Protein AF-A0A939WSF1-F1 (afdb_monomer)

Structure (mmCIF, N/CA/C/O backbone):
data_AF-A0A939WSF1-F1
#
_entry.id   AF-A0A939WSF1-F1
#
loop_
_atom_site.group_PDB
_atom_site.id
_atom_site.type_symbol
_atom_site.label_atom_id
_atom_site.label_alt_id
_atom_site.label_comp_id
_atom_site.label_asym_id
_atom_site.label_entity_id
_atom_site.label_seq_id
_atom_site.pdbx_PDB_ins_code
_atom_site.Cartn_x
_atom_site.Cartn_y
_atom_site.Cartn_z
_atom_site.occupancy
_atom_site.B_iso_or_equiv
_atom_site.auth_seq_id
_atom_site.auth_comp_id
_atom_site.auth_asym_id
_atom_site.auth_atom_id
_atom_site.pdbx_PDB_model_num
ATOM 1 N N . MET A 1 1 ? -54.882 -5.439 33.080 1.00 47.50 1 MET A N 1
ATOM 2 C CA . MET A 1 1 ? -53.808 -4.835 33.902 1.00 47.50 1 MET A CA 1
ATOM 3 C C . MET A 1 1 ? -52.569 -4.691 33.030 1.00 47.50 1 MET A C 1
ATOM 5 O O . MET A 1 1 ? -52.077 -5.699 32.543 1.00 47.50 1 MET A O 1
ATOM 9 N N . ARG A 1 2 ? -52.111 -3.465 32.749 1.00 64.12 2 ARG A N 1
ATOM 10 C CA . ARG A 1 2 ? -50.851 -3.241 32.020 1.00 64.12 2 ARG A CA 1
ATOM 11 C C . ARG A 1 2 ? -49.710 -3.351 33.031 1.00 64.12 2 ARG A C 1
ATOM 13 O O . ARG A 1 2 ? -49.651 -2.542 33.950 1.00 64.12 2 ARG A O 1
ATOM 20 N N . ARG A 1 3 ? -48.857 -4.371 32.904 1.00 74.81 3 ARG A N 1
ATOM 21 C CA . ARG A 1 3 ? -47.615 -4.460 33.684 1.00 74.81 3 ARG A CA 1
ATOM 22 C C . ARG A 1 3 ? -46.702 -3.328 33.213 1.00 74.81 3 ARG A C 1
ATOM 24 O O . ARG A 1 3 ? -46.307 -3.312 32.051 1.00 74.81 3 ARG A O 1
ATOM 31 N N . GLY A 1 4 ? -46.475 -2.345 34.080 1.00 75.94 4 GLY A N 1
ATOM 32 C CA . GLY A 1 4 ? -45.502 -1.283 33.847 1.00 75.94 4 GLY A CA 1
ATOM 33 C C . GLY A 1 4 ? -44.086 -1.834 33.986 1.00 75.94 4 GLY A C 1
ATOM 34 O O . GLY A 1 4 ? -43.844 -2.695 34.830 1.00 75.94 4 GLY A O 1
ATOM 35 N N . PHE A 1 5 ? -43.178 -1.357 33.140 1.00 79.44 5 PHE A N 1
ATOM 36 C CA . PHE A 1 5 ? -41.754 -1.675 33.216 1.00 79.44 5 PHE A CA 1
ATOM 37 C C . PHE A 1 5 ? -41.174 -1.104 34.515 1.00 79.44 5 PHE A C 1
ATOM 39 O O . PHE A 1 5 ? -41.505 0.026 34.889 1.00 79.44 5 PHE A O 1
ATOM 46 N N . THR A 1 6 ? -40.339 -1.864 35.221 1.00 90.69 6 THR A N 1
ATOM 47 C CA . THR A 1 6 ? -39.743 -1.371 36.466 1.00 90.69 6 THR A CA 1
ATOM 48 C C . THR A 1 6 ? -38.542 -0.471 36.164 1.00 90.69 6 THR A C 1
ATOM 50 O O . THR A 1 6 ? -37.777 -0.711 35.231 1.00 90.69 6 THR A O 1
ATOM 53 N N . ILE A 1 7 ? -38.344 0.590 36.955 1.00 91.56 7 ILE A N 1
ATOM 54 C CA . ILE A 1 7 ? -37.173 1.477 36.797 1.00 91.56 7 ILE A CA 1
ATOM 55 C C . ILE A 1 7 ? -35.874 0.687 37.012 1.00 91.56 7 ILE A C 1
ATOM 57 O O . ILE A 1 7 ? -34.889 0.916 36.314 1.00 91.56 7 ILE A O 1
ATOM 61 N N . ILE A 1 8 ? -35.886 -0.282 37.933 1.00 92.75 8 ILE A N 1
ATOM 62 C CA . ILE A 1 8 ? -34.723 -1.125 38.218 1.00 92.75 8 ILE A CA 1
ATOM 63 C C . ILE A 1 8 ? -34.319 -1.990 37.014 1.00 92.75 8 ILE A C 1
ATOM 65 O O . ILE A 1 8 ? -33.124 -2.122 36.755 1.00 92.75 8 ILE A O 1
ATOM 69 N N . GLU A 1 9 ? -35.277 -2.499 36.228 1.00 90.62 9 GLU A N 1
ATOM 70 C CA . GLU A 1 9 ? -34.976 -3.215 34.979 1.00 90.62 9 GLU A CA 1
ATOM 71 C C . GLU A 1 9 ? -34.244 -2.319 33.986 1.00 90.62 9 GLU A C 1
ATOM 73 O O . GLU A 1 9 ? -33.241 -2.730 33.408 1.00 90.62 9 GLU A O 1
ATOM 78 N N . LEU A 1 10 ? -34.693 -1.075 33.812 1.00 9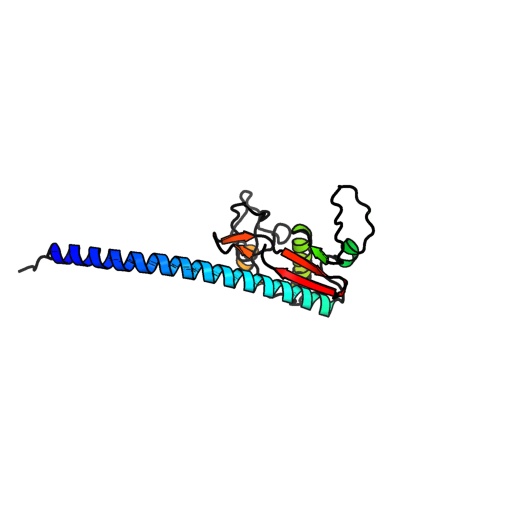1.19 10 LEU A N 1
ATOM 79 C CA . LEU A 1 10 ? -34.043 -0.168 32.871 1.00 91.19 10 LEU A CA 1
ATOM 80 C C . LEU A 1 10 ? -32.629 0.212 33.337 1.00 91.19 10 LEU A C 1
ATOM 82 O O . LEU A 1 10 ? -31.703 0.241 32.526 1.00 91.19 10 LEU A O 1
ATOM 86 N N . VAL A 1 11 ? -32.447 0.454 34.638 1.00 94.12 11 VAL A N 1
ATOM 87 C CA . VAL A 1 11 ? -31.151 0.840 35.218 1.00 94.12 11 VAL A CA 1
ATOM 88 C C . VAL A 1 11 ? -30.129 -0.299 35.131 1.00 94.12 11 VAL A C 1
ATOM 90 O O . VAL A 1 11 ? -28.977 -0.060 34.769 1.00 94.12 11 VAL A O 1
ATOM 93 N N . MET A 1 12 ? -30.530 -1.547 35.394 1.00 93.81 12 MET A N 1
ATOM 94 C CA . MET A 1 12 ? -29.632 -2.701 35.264 1.00 93.81 12 MET A CA 1
ATOM 95 C C . MET A 1 12 ? -29.195 -2.925 33.808 1.00 93.81 12 MET A C 1
ATOM 97 O O . MET A 1 12 ? -28.030 -3.229 33.552 1.00 93.81 12 MET A O 1
ATOM 101 N N . VAL A 1 13 ? -30.100 -2.729 32.844 1.00 94.62 13 VAL A N 1
ATOM 102 C CA . VAL A 1 13 ? -29.802 -2.910 31.416 1.00 94.62 13 VAL A CA 1
ATOM 103 C C . VAL A 1 13 ? -28.765 -1.900 30.934 1.00 94.62 13 VAL A C 1
ATOM 105 O O . VAL A 1 13 ? -27.769 -2.299 30.331 1.00 94.62 13 VAL A O 1
ATOM 108 N N . ILE A 1 14 ? -28.943 -0.609 31.234 1.00 95.19 14 ILE A N 1
ATOM 109 C CA . ILE A 1 14 ? -27.963 0.411 30.830 1.00 95.19 14 ILE A CA 1
ATOM 110 C C . ILE A 1 14 ? -26.619 0.229 31.548 1.00 95.19 14 ILE A C 1
ATOM 112 O O . ILE A 1 14 ? -25.576 0.486 30.948 1.00 95.19 14 ILE A O 1
ATOM 116 N N . ALA A 1 15 ? -26.623 -0.273 32.790 1.00 95.69 15 ALA A N 1
ATOM 117 C CA . ALA A 1 15 ? -25.399 -0.585 33.524 1.00 95.69 15 ALA A CA 1
ATOM 118 C C . ALA A 1 15 ? -24.604 -1.712 32.843 1.00 95.69 15 ALA A C 1
ATOM 120 O O . ALA A 1 15 ? -23.406 -1.565 32.601 1.00 95.69 15 ALA A O 1
ATOM 121 N N . ILE A 1 16 ? -25.270 -2.806 32.458 1.00 96.19 16 ILE A N 1
ATOM 122 C CA . ILE A 1 16 ? -24.629 -3.915 31.735 1.00 96.19 16 ILE A CA 1
ATOM 123 C C . ILE A 1 16 ? -24.191 -3.469 30.332 1.00 96.19 16 ILE A C 1
ATOM 125 O O . ILE A 1 16 ? -23.071 -3.774 29.920 1.00 96.19 16 ILE A O 1
ATOM 129 N N . MET A 1 17 ? -25.019 -2.699 29.614 1.00 96.06 17 MET A N 1
ATOM 130 C CA . MET A 1 17 ? -24.644 -2.126 28.315 1.00 96.06 17 MET A CA 1
ATOM 131 C C . MET A 1 17 ? -23.387 -1.255 28.424 1.00 96.06 17 MET A C 1
ATOM 133 O O . MET A 1 17 ? -22.508 -1.369 27.575 1.00 96.06 17 MET A O 1
ATOM 137 N N . GLY A 1 18 ? -23.249 -0.444 29.478 1.00 95.56 18 GLY A N 1
ATOM 138 C CA . GLY A 1 18 ? -22.057 0.375 29.711 1.00 95.56 18 GLY A CA 1
ATOM 139 C C . GLY A 1 18 ? -20.774 -0.453 29.845 1.00 95.56 18 GLY A C 1
ATOM 140 O O . GLY A 1 18 ? -19.766 -0.134 29.212 1.00 95.56 18 GLY A O 1
ATOM 141 N N . ILE A 1 19 ? -20.823 -1.557 30.600 1.00 95.31 19 ILE A N 1
ATOM 142 C CA . ILE A 1 19 ? -19.682 -2.474 30.761 1.00 95.31 19 ILE A CA 1
ATOM 143 C C . ILE A 1 19 ? -19.318 -3.122 29.418 1.00 95.31 19 ILE A C 1
ATOM 145 O O . ILE A 1 19 ? -18.150 -3.124 29.023 1.00 95.31 19 ILE A O 1
ATOM 149 N N . LEU A 1 20 ? -20.316 -3.631 28.686 1.00 96.00 20 LEU A N 1
ATOM 150 C CA . LEU A 1 20 ? -20.100 -4.273 27.387 1.00 96.00 20 LEU A CA 1
ATOM 151 C C . LEU A 1 20 ? -19.503 -3.299 26.361 1.00 96.00 20 LEU A C 1
ATOM 153 O O . LEU A 1 20 ? -18.543 -3.645 25.671 1.00 96.00 20 LEU A O 1
ATOM 157 N N . LEU A 1 21 ? -20.015 -2.067 26.291 1.00 94.88 21 LEU A N 1
ATOM 158 C CA . LEU A 1 21 ? -19.511 -1.037 25.378 1.00 94.88 21 LEU A CA 1
ATOM 159 C C . LEU A 1 21 ? -18.049 -0.670 25.667 1.00 94.88 21 LEU A C 1
ATOM 161 O O . LEU A 1 21 ? -17.272 -0.482 24.726 1.00 94.88 21 LEU A O 1
ATOM 165 N N . GLY A 1 22 ? -17.647 -0.622 26.941 1.00 92.75 22 GLY A N 1
ATOM 166 C CA . GLY A 1 22 ? -16.258 -0.366 27.331 1.00 92.75 22 GLY A CA 1
ATOM 167 C C . GLY A 1 22 ? -15.281 -1.415 26.784 1.00 92.75 22 GLY A C 1
ATOM 168 O O . GLY A 1 22 ? -14.255 -1.066 26.195 1.00 92.75 22 GLY A O 1
ATOM 169 N N . ILE A 1 23 ? -15.624 -2.701 26.910 1.00 92.88 23 ILE A N 1
ATOM 170 C CA . ILE A 1 23 ? -14.789 -3.816 26.426 1.00 92.88 23 ILE A CA 1
ATOM 171 C C . ILE A 1 23 ? -14.740 -3.837 24.891 1.00 92.88 23 ILE A C 1
ATOM 173 O O . ILE A 1 23 ? -13.666 -3.953 24.299 1.00 92.88 23 ILE A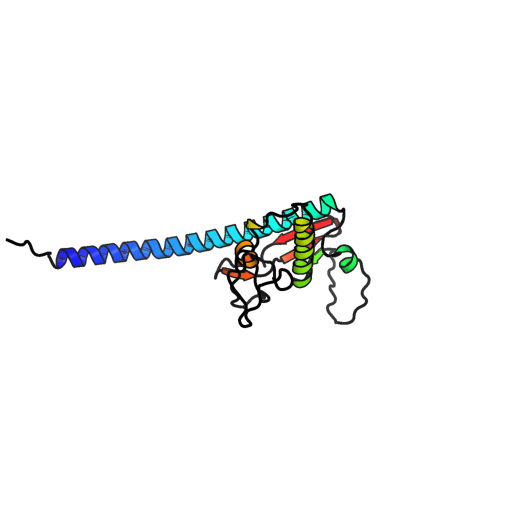 O 1
ATOM 177 N N . VAL A 1 24 ? -15.891 -3.679 24.232 1.00 93.44 24 VAL A N 1
ATOM 178 C CA . VAL A 1 24 ? -15.983 -3.713 22.763 1.00 93.44 24 VAL A CA 1
ATOM 179 C C . VAL A 1 24 ? -15.164 -2.590 22.123 1.00 93.44 24 VAL A C 1
ATOM 181 O O . VAL A 1 24 ? -14.481 -2.821 21.124 1.00 93.44 24 VAL A O 1
ATOM 184 N N . THR A 1 25 ? -15.179 -1.388 22.704 1.00 92.19 25 THR A N 1
ATOM 185 C CA . THR A 1 25 ? -14.490 -0.217 22.138 1.00 92.19 25 THR A CA 1
ATOM 186 C C . THR A 1 25 ? -12.974 -0.419 22.058 1.00 92.19 25 THR A C 1
ATOM 188 O O . THR A 1 25 ? -12.362 -0.130 21.026 1.00 92.19 25 THR A O 1
ATOM 191 N N . THR A 1 26 ? -12.353 -0.949 23.115 1.00 89.81 26 THR A N 1
ATOM 192 C CA . THR A 1 26 ? -10.894 -1.155 23.150 1.00 89.81 26 THR A CA 1
ATOM 193 C C . THR A 1 26 ? -10.456 -2.292 22.223 1.00 89.81 26 THR A C 1
ATOM 195 O O . THR A 1 26 ? -9.479 -2.141 21.485 1.00 89.81 26 THR A O 1
ATOM 198 N N . ALA A 1 27 ? -11.221 -3.386 22.175 1.00 90.00 27 ALA A N 1
ATOM 199 C CA . ALA A 1 27 ? -10.978 -4.494 21.255 1.00 90.00 27 ALA A CA 1
ATOM 200 C C . ALA A 1 27 ? -11.106 -4.063 19.781 1.00 90.00 27 ALA A C 1
ATOM 202 O O . ALA A 1 27 ? -10.246 -4.388 18.957 1.00 90.00 27 ALA A O 1
ATOM 203 N N . ALA A 1 28 ? -12.135 -3.275 19.450 1.00 88.94 28 ALA A N 1
ATOM 204 C CA . ALA A 1 28 ? -12.352 -2.762 18.099 1.00 88.94 28 ALA A CA 1
ATOM 205 C C . ALA A 1 28 ? -11.208 -1.844 17.639 1.00 88.94 28 ALA A C 1
ATOM 207 O O . ALA A 1 28 ? -10.717 -1.989 16.518 1.00 88.94 28 ALA A O 1
ATOM 208 N N . ALA A 1 29 ? -10.729 -0.941 18.503 1.00 87.50 29 ALA A N 1
ATOM 209 C CA . ALA A 1 29 ? -9.605 -0.060 18.182 1.00 87.50 29 ALA A CA 1
ATOM 210 C C . ALA A 1 29 ? -8.321 -0.850 17.852 1.00 87.50 29 ALA A C 1
ATOM 212 O O . ALA A 1 29 ? -7.641 -0.548 16.865 1.00 87.50 29 ALA A O 1
ATOM 213 N N . GLY A 1 30 ? -8.018 -1.897 18.629 1.00 89.62 30 GLY A N 1
ATOM 214 C CA . GLY A 1 30 ? -6.890 -2.796 18.369 1.00 89.62 30 GLY A CA 1
ATOM 215 C C . GLY A 1 30 ? -7.030 -3.560 17.049 1.00 89.62 30 GLY A C 1
ATOM 216 O O . GLY A 1 30 ? -6.098 -3.578 16.241 1.00 89.62 30 GLY A O 1
ATOM 217 N N . ALA A 1 31 ? -8.212 -4.125 16.784 1.00 90.69 31 ALA A N 1
ATOM 218 C CA . ALA A 1 31 ? -8.496 -4.850 15.546 1.00 90.69 31 ALA A CA 1
ATOM 219 C C . ALA A 1 31 ? -8.353 -3.958 14.300 1.00 90.69 31 ALA A C 1
ATOM 221 O O . ALA A 1 31 ? -7.736 -4.364 13.313 1.00 90.69 31 ALA A O 1
ATOM 222 N N . ILE A 1 32 ? -8.849 -2.716 14.359 1.00 89.25 32 ILE A N 1
ATOM 223 C CA . ILE A 1 32 ? -8.719 -1.735 13.271 1.00 89.25 32 ILE A CA 1
ATOM 224 C C . ILE A 1 32 ? -7.247 -1.396 13.016 1.00 89.25 32 ILE A C 1
ATOM 226 O O . ILE A 1 32 ? -6.812 -1.379 11.863 1.00 89.25 32 ILE A O 1
ATOM 230 N N . ARG A 1 33 ? -6.457 -1.154 14.071 1.00 89.62 33 ARG A N 1
ATOM 231 C CA . ARG A 1 33 ? -5.018 -0.880 13.936 1.00 89.62 33 ARG A CA 1
ATOM 232 C C . ARG A 1 33 ? -4.288 -2.056 13.288 1.00 89.62 33 ARG A C 1
ATOM 234 O O . ARG A 1 33 ? -3.507 -1.846 12.363 1.00 89.62 33 ARG A O 1
ATOM 241 N N . GLN A 1 34 ? -4.574 -3.285 13.717 1.00 91.94 34 GLN A N 1
ATOM 242 C CA . GLN A 1 34 ? -3.959 -4.477 13.133 1.00 91.94 34 GLN A CA 1
ATOM 243 C C . GLN A 1 34 ? -4.353 -4.672 11.665 1.00 91.94 34 GLN A C 1
ATOM 245 O O . GLN A 1 34 ? -3.511 -5.035 10.844 1.00 91.94 34 GLN A O 1
ATOM 250 N N . ALA A 1 35 ? -5.611 -4.400 11.312 1.00 90.81 35 ALA A N 1
ATOM 251 C CA . ALA A 1 35 ? -6.068 -4.443 9.927 1.00 90.81 35 ALA A CA 1
ATOM 252 C C . ALA A 1 35 ? -5.325 -3.420 9.050 1.00 90.81 35 ALA A C 1
ATOM 254 O O . ALA A 1 35 ? -4.943 -3.745 7.928 1.00 90.81 35 ALA A O 1
ATOM 255 N N . ARG A 1 36 ? -5.054 -2.213 9.570 1.00 89.44 36 ARG A N 1
ATOM 256 C CA . ARG A 1 36 ? -4.259 -1.190 8.866 1.00 89.44 36 ARG A CA 1
ATOM 257 C C . ARG A 1 36 ? -2.809 -1.624 8.658 1.00 89.44 36 ARG A C 1
ATOM 259 O O . ARG A 1 36 ? -2.318 -1.480 7.546 1.00 89.44 36 ARG A O 1
ATOM 266 N N . ILE A 1 37 ? -2.167 -2.210 9.674 1.00 92.31 37 ILE A N 1
ATOM 267 C CA . ILE A 1 37 ? -0.802 -2.760 9.557 1.00 92.31 37 ILE A CA 1
ATOM 268 C C . ILE A 1 37 ? -0.753 -3.812 8.445 1.00 92.31 37 ILE A C 1
ATOM 270 O O . ILE A 1 37 ? 0.037 -3.693 7.513 1.00 92.31 37 ILE A O 1
ATOM 274 N N . ARG A 1 38 ? -1.664 -4.792 8.487 1.00 92.69 38 ARG A N 1
ATOM 275 C CA . ARG A 1 38 ? -1.744 -5.848 7.467 1.00 92.69 38 ARG A CA 1
ATOM 276 C C . ARG A 1 38 ? -2.005 -5.286 6.071 1.00 92.69 38 ARG A C 1
ATOM 278 O O . ARG A 1 38 ? -1.434 -5.780 5.106 1.00 92.69 38 ARG A O 1
ATOM 285 N N . LYS A 1 39 ? -2.851 -4.254 5.956 1.00 90.44 39 LYS A N 1
ATOM 286 C CA . LYS A 1 39 ? -3.104 -3.571 4.681 1.00 90.44 39 LYS A CA 1
ATOM 287 C C . LYS A 1 39 ? -1.836 -2.897 4.160 1.00 90.44 39 LYS A C 1
ATOM 289 O O . LYS A 1 39 ? -1.517 -3.075 2.993 1.00 90.44 39 LYS A O 1
ATOM 294 N N . ALA A 1 40 ? -1.099 -2.180 5.008 1.00 91.62 40 ALA A N 1
ATOM 295 C CA . ALA A 1 40 ? 0.156 -1.542 4.621 1.00 91.62 40 ALA A CA 1
ATOM 296 C C . ALA A 1 40 ? 1.202 -2.563 4.144 1.00 91.62 40 ALA A C 1
ATOM 298 O O . ALA A 1 40 ? 1.772 -2.401 3.068 1.00 91.62 40 ALA A O 1
ATOM 299 N N . GLU A 1 41 ? 1.388 -3.654 4.891 1.00 92.69 41 GLU A N 1
ATOM 300 C CA . GLU A 1 41 ? 2.290 -4.749 4.515 1.00 92.69 41 GLU A CA 1
ATOM 301 C C . GLU A 1 41 ? 1.883 -5.407 3.190 1.00 92.69 41 GLU A C 1
ATOM 303 O O . GLU A 1 41 ? 2.735 -5.690 2.347 1.00 92.69 41 GLU A O 1
ATOM 308 N N . ALA A 1 42 ? 0.584 -5.638 2.984 1.00 91.62 42 ALA A N 1
ATOM 309 C CA . ALA A 1 42 ? 0.067 -6.175 1.732 1.00 91.62 42 ALA A CA 1
ATOM 310 C C . ALA A 1 42 ? 0.323 -5.218 0.558 1.00 91.62 42 ALA A C 1
ATOM 312 O O . ALA A 1 42 ? 0.783 -5.666 -0.490 1.00 91.62 42 ALA A O 1
ATOM 313 N N . CYS A 1 43 ? 0.106 -3.909 0.740 1.00 91.06 43 CYS A N 1
ATOM 314 C CA . CYS A 1 43 ? 0.423 -2.900 -0.273 1.00 91.06 43 CYS A CA 1
ATOM 315 C C . CYS A 1 43 ? 1.913 -2.932 -0.651 1.00 91.06 43 CYS A C 1
ATOM 317 O O . CYS A 1 43 ? 2.231 -2.950 -1.837 1.00 91.06 43 CYS A O 1
ATOM 319 N N . CYS A 1 44 ? 2.825 -3.004 0.328 1.00 92.06 44 CYS A N 1
ATOM 320 C CA . CYS A 1 44 ? 4.263 -3.116 0.056 1.00 92.06 44 CYS A CA 1
ATOM 321 C C . CYS A 1 44 ? 4.598 -4.368 -0.767 1.00 92.06 44 CYS A C 1
ATOM 323 O O . CYS A 1 44 ? 5.354 -4.270 -1.728 1.00 92.06 44 CYS A O 1
ATOM 325 N N . LYS A 1 45 ? 4.007 -5.525 -0.435 1.00 92.19 45 LYS A N 1
ATOM 326 C CA . LYS A 1 45 ? 4.227 -6.783 -1.171 1.00 92.19 45 LYS A CA 1
ATOM 327 C C . LYS A 1 45 ? 3.722 -6.719 -2.609 1.00 92.19 45 LYS A C 1
ATOM 329 O O . LYS A 1 45 ? 4.410 -7.185 -3.508 1.00 92.19 45 LYS A O 1
ATOM 334 N N . VAL A 1 46 ? 2.544 -6.134 -2.826 1.00 91.12 46 VAL A N 1
ATOM 335 C CA . VAL A 1 46 ? 1.970 -5.952 -4.169 1.00 91.12 46 VAL A CA 1
ATOM 336 C C . VAL A 1 46 ? 2.885 -5.084 -5.034 1.00 91.12 46 VAL A C 1
ATOM 338 O O . VAL A 1 46 ? 3.162 -5.435 -6.176 1.00 91.12 46 VAL A O 1
ATOM 341 N N . VAL A 1 47 ? 3.389 -3.978 -4.482 1.00 91.56 47 VAL A N 1
ATOM 342 C CA . VAL A 1 47 ? 4.297 -3.072 -5.200 1.00 91.56 47 VAL A CA 1
ATOM 343 C C . VAL A 1 47 ? 5.658 -3.721 -5.453 1.00 91.56 47 VAL A C 1
ATOM 345 O O . VAL A 1 47 ? 6.170 -3.638 -6.564 1.00 91.56 47 VAL A O 1
ATOM 348 N N . GLN A 1 48 ? 6.217 -4.420 -4.463 1.00 92.25 48 GLN A N 1
ATOM 349 C CA . GLN A 1 48 ? 7.477 -5.144 -4.625 1.00 92.25 48 GLN A CA 1
ATOM 350 C C . GLN A 1 48 ? 7.377 -6.203 -5.732 1.00 92.25 48 GLN A C 1
ATOM 352 O O . GLN A 1 48 ? 8.202 -6.209 -6.642 1.00 92.25 48 GLN A O 1
ATOM 357 N N . ALA A 1 49 ? 6.332 -7.034 -5.708 1.00 91.69 49 ALA A N 1
ATOM 358 C CA . ALA A 1 49 ? 6.101 -8.038 -6.743 1.00 91.69 49 ALA A CA 1
ATOM 359 C C . ALA A 1 49 ? 5.938 -7.405 -8.134 1.00 91.69 49 ALA A C 1
ATOM 361 O O . ALA A 1 49 ? 6.369 -7.984 -9.131 1.00 91.69 49 ALA A O 1
ATOM 362 N N . ALA A 1 50 ? 5.349 -6.209 -8.216 1.00 91.12 50 ALA A N 1
ATOM 363 C CA . ALA A 1 50 ? 5.208 -5.498 -9.478 1.00 91.12 50 ALA A CA 1
ATOM 364 C C . ALA A 1 50 ? 6.539 -4.977 -10.029 1.00 91.12 50 ALA A C 1
ATOM 366 O O . ALA A 1 50 ? 6.766 -5.067 -11.235 1.00 91.12 50 ALA A O 1
ATOM 367 N N . PHE A 1 51 ? 7.432 -4.482 -9.167 1.00 91.56 51 PHE A N 1
ATOM 368 C CA . PHE A 1 51 ? 8.789 -4.112 -9.572 1.00 91.56 51 PHE A CA 1
ATOM 369 C C . PHE A 1 51 ? 9.578 -5.328 -10.056 1.00 91.56 51 PHE A C 1
ATOM 371 O O . PHE A 1 51 ? 10.148 -5.282 -11.143 1.00 91.56 51 PHE A O 1
ATOM 378 N N . GLU A 1 52 ? 9.547 -6.430 -9.305 1.00 91.44 52 GLU A N 1
ATOM 379 C CA . GLU A 1 52 ? 10.221 -7.681 -9.675 1.00 91.44 52 GLU A CA 1
ATOM 380 C C . GLU A 1 52 ? 9.681 -8.246 -10.999 1.00 91.44 52 GLU A C 1
ATOM 382 O O . GLU A 1 52 ? 10.449 -8.641 -11.872 1.00 91.44 52 GLU A O 1
ATOM 387 N N . THR A 1 53 ? 8.358 -8.226 -11.194 1.00 91.38 53 THR A N 1
ATOM 388 C CA . THR A 1 53 ? 7.722 -8.690 -12.437 1.00 91.38 53 THR A CA 1
ATOM 389 C C . THR A 1 53 ? 8.079 -7.797 -13.623 1.00 91.38 53 THR A C 1
ATOM 391 O O . THR A 1 53 ? 8.319 -8.299 -14.719 1.00 91.38 53 THR A O 1
ATOM 394 N N . TYR A 1 54 ? 8.123 -6.476 -13.426 1.00 90.88 54 TYR A N 1
ATOM 395 C CA . TYR A 1 54 ? 8.530 -5.538 -14.472 1.00 90.88 54 TYR A CA 1
ATOM 396 C C . TYR A 1 54 ? 9.982 -5.785 -14.896 1.00 90.88 54 TYR A C 1
ATOM 398 O O . TYR A 1 54 ? 10.250 -5.924 -16.091 1.00 90.88 54 TYR A O 1
ATOM 406 N N . TYR A 1 55 ? 10.891 -5.916 -13.925 1.00 90.31 55 TYR A N 1
ATOM 407 C CA . TYR A 1 55 ? 12.295 -6.229 -14.178 1.00 90.31 55 TYR A CA 1
ATOM 408 C C . TYR A 1 55 ? 12.446 -7.576 -14.898 1.00 90.31 55 TYR A C 1
ATOM 410 O O . TYR A 1 55 ? 13.132 -7.658 -15.911 1.00 90.31 55 TYR A O 1
ATOM 418 N N . ALA A 1 56 ? 11.721 -8.616 -14.472 1.00 90.31 56 ALA A N 1
ATOM 419 C CA . ALA A 1 56 ? 11.753 -9.926 -15.126 1.00 90.31 56 ALA A CA 1
ATOM 420 C C . ALA A 1 56 ? 11.287 -9.897 -16.596 1.00 90.31 56 ALA A C 1
ATOM 422 O O . ALA A 1 56 ? 11.719 -10.729 -17.391 1.00 90.31 56 ALA A O 1
ATOM 423 N N . GLN A 1 57 ? 10.404 -8.965 -16.968 1.00 89.38 57 GLN A N 1
ATOM 424 C CA . GLN A 1 57 ? 9.896 -8.842 -18.339 1.00 89.38 57 GLN A CA 1
ATOM 425 C C . GLN A 1 57 ? 10.758 -7.952 -19.236 1.00 89.38 57 GLN A C 1
ATOM 427 O O . GLN A 1 57 ? 10.868 -8.232 -20.429 1.00 89.38 57 GLN A O 1
ATOM 432 N N . LYS A 1 58 ? 11.318 -6.862 -18.698 1.00 88.50 58 LYS A N 1
ATOM 433 C CA . LYS A 1 58 ? 12.042 -5.857 -19.493 1.00 88.50 58 LYS A CA 1
ATOM 434 C C . LYS A 1 58 ? 13.559 -5.876 -19.317 1.00 88.50 58 LYS A C 1
ATOM 436 O O . LYS A 1 58 ? 14.254 -5.323 -20.160 1.00 88.50 58 LYS A O 1
ATOM 441 N N . GLY A 1 59 ? 14.060 -6.510 -18.260 1.00 87.19 59 GLY A N 1
ATOM 442 C CA . GLY A 1 59 ? 15.480 -6.520 -17.900 1.00 87.19 59 GLY A CA 1
ATOM 443 C C . GLY A 1 59 ? 15.991 -5.198 -17.323 1.00 87.19 59 GLY A C 1
ATOM 444 O O . GLY A 1 59 ? 17.197 -5.029 -17.215 1.00 87.19 59 GLY A O 1
ATOM 445 N N . GLU A 1 60 ? 15.094 -4.270 -16.986 1.00 88.44 60 GLU A N 1
ATOM 446 C CA . GLU A 1 60 ? 15.410 -2.968 -16.396 1.00 88.44 60 GLU A CA 1
ATOM 447 C C . GLU A 1 60 ? 14.378 -2.624 -15.318 1.00 88.44 60 GLU A C 1
ATOM 449 O O . GLU A 1 60 ? 13.19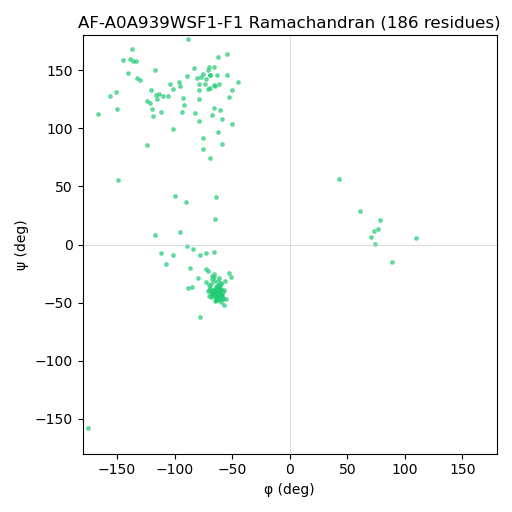3 -2.972 -15.428 1.00 88.44 60 GLU A O 1
ATOM 454 N N . TRP A 1 61 ? 14.801 -1.915 -14.272 1.00 89.00 61 TRP A N 1
ATOM 455 C CA . TRP A 1 61 ? 13.865 -1.380 -13.283 1.00 89.00 61 TRP A CA 1
ATOM 456 C C . TRP A 1 61 ? 13.000 -0.248 -13.885 1.00 89.00 61 TRP A C 1
ATOM 458 O O . TRP A 1 61 ? 13.479 0.537 -14.710 1.00 89.00 61 TRP A O 1
ATOM 468 N N . PRO A 1 62 ? 11.720 -0.110 -13.478 1.00 88.19 62 PRO A N 1
ATOM 469 C CA . PRO A 1 62 ? 10.840 0.930 -14.015 1.00 88.19 62 PRO A CA 1
ATOM 470 C C . PRO A 1 62 ? 11.366 2.344 -13.704 1.00 88.19 62 PRO A C 1
ATOM 472 O O . PRO A 1 62 ? 12.204 2.526 -12.821 1.00 88.19 62 PRO A O 1
ATOM 475 N N . GLY A 1 63 ? 10.901 3.365 -14.434 1.00 82.38 63 GLY A N 1
ATOM 476 C CA . GLY A 1 63 ? 11.335 4.756 -14.236 1.00 82.38 63 GLY A CA 1
ATOM 477 C C . GLY A 1 63 ? 12.773 5.067 -14.673 1.00 82.38 63 GLY A C 1
ATOM 478 O O . GLY A 1 63 ? 13.259 6.169 -14.406 1.00 82.38 63 GLY A O 1
ATOM 479 N N . GLY A 1 64 ? 13.467 4.114 -15.312 1.00 77.19 64 GLY A N 1
ATOM 480 C CA . GLY A 1 64 ? 14.849 4.278 -15.771 1.00 77.19 64 GLY A CA 1
ATOM 481 C C . GLY A 1 64 ? 15.831 4.555 -14.631 1.00 77.19 64 GLY A C 1
ATOM 482 O O . GLY A 1 64 ? 16.827 5.254 -14.829 1.00 77.19 64 GLY A O 1
ATOM 483 N N . ILE A 1 65 ? 15.538 4.060 -13.423 1.00 75.38 65 ILE A N 1
ATOM 484 C CA . ILE A 1 65 ? 16.261 4.436 -12.203 1.00 75.38 65 ILE A CA 1
ATOM 485 C C . ILE A 1 65 ? 17.741 4.044 -12.250 1.00 75.38 65 ILE A C 1
ATOM 487 O O . ILE A 1 65 ? 18.583 4.773 -11.737 1.00 75.38 65 ILE A O 1
ATOM 491 N N . GLU A 1 66 ? 18.087 2.956 -12.936 1.00 72.06 66 GLU A N 1
ATOM 492 C CA . GLU A 1 66 ? 19.477 2.529 -13.119 1.00 72.06 66 GLU A CA 1
ATOM 493 C C . GLU A 1 66 ? 20.330 3.622 -13.770 1.00 72.06 66 GLU A C 1
ATOM 495 O O . GLU A 1 66 ? 21.454 3.864 -13.332 1.00 72.06 66 GLU A O 1
ATOM 500 N N . SER A 1 67 ? 19.773 4.349 -14.747 1.00 69.81 67 SER A N 1
ATOM 501 C CA . SER A 1 67 ? 20.440 5.490 -15.384 1.00 69.81 67 SER A CA 1
ATOM 502 C C . SER A 1 67 ? 20.565 6.697 -14.450 1.00 69.81 67 SER A C 1
ATOM 504 O O . SER A 1 67 ? 21.579 7.385 -14.479 1.00 69.81 67 SER A O 1
ATOM 506 N N . LYS A 1 68 ? 19.578 6.926 -13.573 1.00 70.38 68 LYS A N 1
ATOM 507 C CA . LYS A 1 68 ? 19.592 8.012 -12.577 1.00 70.38 68 LYS A CA 1
ATOM 508 C C . LYS A 1 68 ? 20.581 7.741 -11.440 1.00 70.38 68 LYS A C 1
ATOM 510 O O . LYS A 1 68 ? 21.156 8.672 -10.891 1.00 70.38 68 LYS A O 1
ATOM 515 N N . ILE A 1 69 ? 20.769 6.468 -11.095 1.00 68.38 69 ILE A N 1
ATOM 516 C CA . ILE A 1 69 ? 21.655 6.001 -10.023 1.00 68.38 69 ILE A CA 1
ATOM 517 C C . ILE A 1 69 ? 23.101 5.839 -10.516 1.00 68.38 69 ILE A C 1
ATOM 519 O O . ILE A 1 69 ? 24.039 6.123 -9.773 1.00 68.38 69 ILE A O 1
ATOM 523 N N . THR A 1 70 ? 23.289 5.388 -11.761 1.00 62.78 70 THR A N 1
ATOM 524 C CA . THR A 1 70 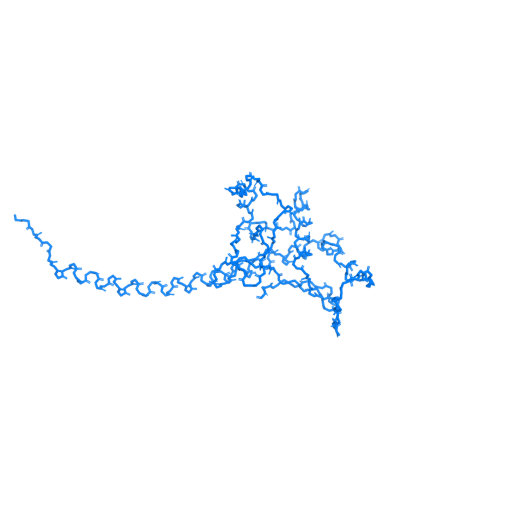? 24.610 5.208 -12.398 1.00 62.78 70 THR A CA 1
ATOM 525 C C . THR A 1 70 ? 25.109 6.491 -13.069 1.00 62.78 70 THR A C 1
ATOM 527 O O . THR A 1 70 ? 26.307 6.637 -13.297 1.00 62.78 70 THR A O 1
ATOM 530 N N . GLY A 1 71 ? 24.203 7.424 -13.376 1.00 55.41 71 GLY A N 1
ATOM 531 C CA . GLY A 1 71 ? 24.510 8.727 -13.946 1.00 55.41 71 GLY A CA 1
ATOM 532 C C . GLY A 1 71 ? 25.407 9.538 -13.021 1.00 55.41 71 GLY A C 1
ATOM 533 O O . GLY A 1 71 ? 25.024 9.903 -11.911 1.00 55.41 71 GLY A O 1
ATOM 534 N N . ASP A 1 72 ? 26.610 9.807 -13.510 1.00 47.66 72 ASP A N 1
ATOM 535 C CA . ASP A 1 72 ? 27.562 10.741 -12.933 1.00 47.66 72 ASP A CA 1
ATOM 536 C C . ASP A 1 72 ? 26.868 12.056 -12.540 1.00 47.66 72 ASP A C 1
ATOM 538 O O . ASP A 1 72 ? 25.987 12.561 -13.246 1.00 47.66 72 ASP A O 1
ATOM 542 N N . LYS A 1 73 ? 27.249 12.606 -11.387 1.00 50.59 73 LYS A N 1
ATOM 543 C CA . LYS A 1 73 ? 26.632 13.806 -10.818 1.00 50.59 73 LYS A CA 1
ATOM 544 C C . LYS A 1 73 ? 26.744 14.978 -11.790 1.00 50.59 73 LYS A C 1
ATOM 546 O O . LYS A 1 73 ? 27.807 15.577 -11.914 1.00 50.59 73 LYS A O 1
ATOM 551 N N . ALA A 1 74 ? 25.634 15.379 -12.401 1.00 43.97 74 ALA A N 1
ATOM 552 C CA . ALA A 1 74 ? 25.570 16.630 -13.147 1.00 43.97 74 ALA A CA 1
ATOM 553 C C . ALA A 1 74 ? 24.171 17.256 -13.121 1.00 43.97 74 ALA A C 1
ATOM 555 O O . ALA A 1 74 ? 23.603 17.587 -14.157 1.00 43.97 74 ALA A O 1
ATOM 556 N N . ASN A 1 75 ? 23.620 17.495 -11.934 1.00 42.25 75 ASN A N 1
ATOM 557 C CA . ASN A 1 75 ? 22.770 18.664 -11.736 1.00 42.25 75 ASN A CA 1
ATOM 558 C C . ASN A 1 75 ? 22.847 19.174 -10.294 1.00 42.25 75 ASN A C 1
ATOM 560 O O . ASN A 1 75 ? 22.534 18.512 -9.311 1.00 42.25 75 ASN A O 1
ATOM 564 N N . ASN A 1 76 ? 23.349 20.400 -10.228 1.00 54.06 76 ASN A N 1
ATOM 565 C CA . ASN A 1 76 ? 23.481 21.271 -9.079 1.00 54.06 76 ASN A CA 1
ATOM 566 C C . ASN A 1 76 ? 22.173 21.388 -8.290 1.00 54.06 76 ASN A C 1
ATOM 568 O O . ASN A 1 76 ? 21.292 22.127 -8.698 1.00 54.06 76 ASN A O 1
ATOM 572 N N . GLU A 1 77 ? 22.094 20.714 -7.148 1.00 45.81 77 GLU A N 1
ATOM 573 C CA . GLU A 1 77 ? 21.430 21.158 -5.920 1.00 45.81 77 GLU A CA 1
ATOM 574 C C . GLU A 1 77 ? 21.909 20.207 -4.817 1.00 45.81 77 GLU A C 1
ATOM 576 O O . GLU A 1 77 ? 21.688 19.000 -4.871 1.00 45.81 77 GLU A O 1
ATOM 581 N N . GLY A 1 78 ? 22.690 20.732 -3.872 1.00 39.91 78 GLY A N 1
ATOM 582 C CA . GLY A 1 78 ? 23.490 19.960 -2.922 1.00 39.91 78 GLY A CA 1
ATOM 583 C C . GLY A 1 78 ? 22.699 19.000 -2.032 1.00 39.91 78 GLY A C 1
ATOM 584 O O . GLY A 1 78 ? 22.412 19.308 -0.879 1.00 39.91 78 GLY A O 1
ATOM 585 N N . LYS A 1 79 ? 22.457 17.787 -2.526 1.00 39.12 79 LYS A N 1
ATOM 586 C CA . LYS A 1 79 ? 22.288 16.585 -1.711 1.00 39.12 79 LYS A CA 1
ATOM 587 C C . LYS A 1 79 ? 23.296 15.554 -2.174 1.00 39.12 79 LYS A C 1
ATOM 589 O O . LYS A 1 79 ? 23.056 14.715 -3.035 1.00 39.12 79 LYS A O 1
ATOM 594 N N . GLU A 1 80 ? 24.484 15.671 -1.605 1.00 36.53 80 GLU A N 1
ATOM 595 C CA . GLU A 1 80 ? 25.498 14.643 -1.687 1.00 36.53 80 GLU A CA 1
ATOM 596 C C . GLU A 1 80 ? 24.958 13.377 -1.002 1.00 36.53 80 GLU A C 1
ATOM 598 O O . GLU A 1 80 ? 25.038 13.241 0.214 1.00 36.53 80 GLU A O 1
ATOM 603 N N . TYR A 1 81 ? 24.403 12.438 -1.774 1.00 45.88 81 TYR A N 1
ATOM 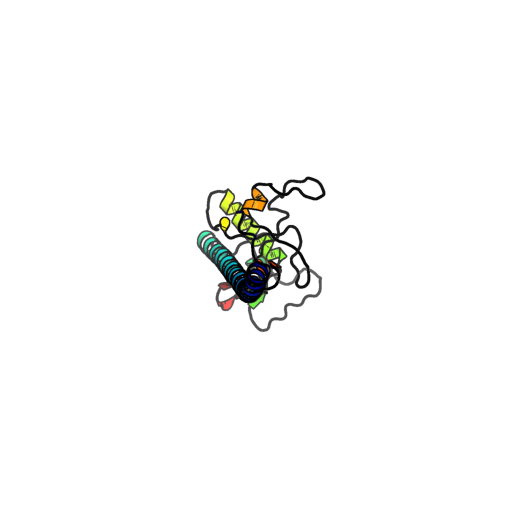604 C CA . TYR A 1 81 ? 24.244 11.054 -1.324 1.00 45.88 81 TYR A CA 1
ATOM 605 C C . TYR A 1 81 ? 25.647 10.436 -1.231 1.00 45.88 81 TYR A C 1
ATOM 607 O O . TYR A 1 81 ? 26.093 9.696 -2.102 1.00 45.88 81 TYR A O 1
ATOM 615 N N . ARG A 1 82 ? 26.401 10.824 -0.198 1.00 41.22 82 ARG A N 1
ATOM 616 C CA . ARG A 1 82 ? 27.554 10.071 0.286 1.00 41.22 82 ARG A CA 1
ATOM 617 C C . ARG A 1 82 ? 26.983 8.883 1.051 1.00 41.22 82 ARG A C 1
ATOM 619 O O . ARG A 1 82 ? 26.672 8.995 2.232 1.00 41.22 82 ARG A O 1
ATOM 626 N N . SER A 1 83 ? 26.793 7.768 0.359 1.00 42.75 83 SER A N 1
ATOM 627 C CA . SER A 1 83 ? 26.608 6.480 1.014 1.00 42.75 83 SER A CA 1
ATOM 628 C C . SER A 1 83 ? 27.832 5.638 0.701 1.00 42.75 83 SER A C 1
ATOM 630 O O . SER A 1 83 ? 28.066 5.274 -0.444 1.00 42.75 83 SER A O 1
ATOM 632 N N . ASP A 1 84 ? 28.605 5.344 1.741 1.00 50.53 84 ASP A N 1
ATOM 633 C CA . ASP A 1 84 ? 29.734 4.402 1.809 1.00 50.53 84 ASP A CA 1
ATOM 634 C C . ASP A 1 84 ? 29.284 2.937 1.580 1.00 50.53 84 ASP A C 1
ATOM 636 O O . ASP A 1 84 ? 29.866 1.964 2.042 1.00 50.53 84 ASP A O 1
ATOM 640 N N . THR A 1 85 ? 28.139 2.755 0.931 1.00 61.22 85 THR A N 1
ATOM 641 C CA . THR A 1 85 ? 27.476 1.484 0.683 1.00 61.22 85 THR A CA 1
ATOM 642 C C . THR A 1 85 ? 26.598 1.706 -0.540 1.00 61.22 85 THR A C 1
ATOM 644 O O . THR A 1 85 ? 25.819 2.660 -0.549 1.00 61.22 85 THR A O 1
ATOM 647 N N . ASP A 1 86 ? 26.729 0.842 -1.546 1.00 73.25 86 ASP A N 1
ATOM 648 C CA . ASP A 1 86 ? 26.044 0.829 -2.852 1.00 73.25 86 ASP A CA 1
ATOM 649 C C . ASP A 1 86 ? 24.502 0.618 -2.769 1.00 73.25 86 ASP A C 1
ATOM 651 O O . ASP A 1 86 ? 23.885 -0.136 -3.529 1.00 73.25 86 ASP A O 1
ATOM 655 N N . VAL A 1 87 ? 23.866 1.265 -1.795 1.00 79.62 87 VAL A N 1
ATOM 656 C CA . VAL A 1 87 ? 22.454 1.182 -1.434 1.00 79.62 87 VAL A CA 1
ATOM 657 C C . VAL A 1 87 ? 21.847 2.581 -1.541 1.00 79.62 87 VAL A C 1
ATOM 659 O O . VAL A 1 87 ? 22.271 3.515 -0.863 1.00 79.62 87 VAL A O 1
ATOM 662 N N . TYR A 1 88 ? 20.824 2.715 -2.376 1.00 81.06 88 TYR A N 1
ATOM 663 C CA . TYR A 1 88 ? 20.182 3.969 -2.748 1.00 81.06 88 TYR A CA 1
ATOM 664 C C . TYR A 1 88 ? 18.740 3.988 -2.245 1.00 81.06 88 TYR A C 1
ATOM 666 O O . TYR A 1 88 ? 17.955 3.087 -2.536 1.00 81.06 88 TYR A O 1
ATOM 674 N N . VAL A 1 89 ? 18.369 5.018 -1.486 1.00 83.81 89 VAL A N 1
ATOM 675 C CA . VAL A 1 89 ? 16.976 5.248 -1.075 1.00 83.81 89 VAL A CA 1
ATOM 676 C C . VAL A 1 89 ? 16.333 6.164 -2.106 1.00 83.81 89 VAL A C 1
ATOM 678 O O . VAL A 1 89 ? 16.811 7.281 -2.292 1.00 83.81 89 VAL A O 1
ATOM 681 N N . LEU A 1 90 ? 15.273 5.697 -2.766 1.00 84.00 90 LEU A N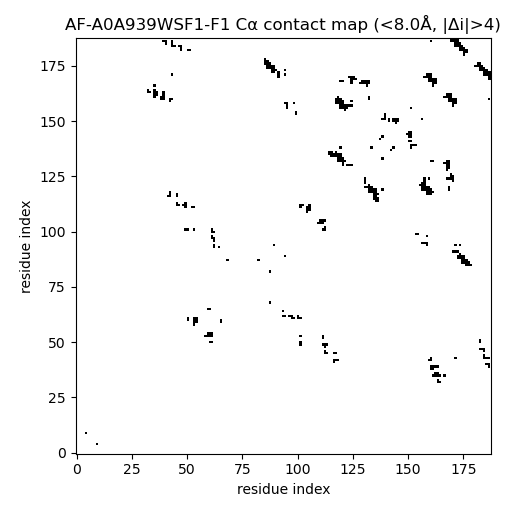 1
ATOM 682 C CA . LEU A 1 90 ? 14.602 6.463 -3.812 1.00 84.00 90 LEU A CA 1
ATOM 683 C C . LEU A 1 90 ? 13.720 7.559 -3.214 1.00 84.00 90 LEU A C 1
ATOM 685 O O . LEU A 1 90 ? 13.055 7.355 -2.191 1.00 84.00 90 LEU A O 1
ATOM 689 N N . ASP A 1 91 ? 13.672 8.699 -3.900 1.00 85.38 91 ASP A N 1
ATOM 690 C CA . ASP A 1 91 ? 12.731 9.758 -3.575 1.00 85.38 91 ASP A CA 1
ATOM 691 C C . ASP A 1 91 ? 11.290 9.322 -3.903 1.00 85.38 91 ASP A C 1
ATOM 693 O O . ASP A 1 91 ? 11.052 8.620 -4.891 1.00 85.38 91 ASP A O 1
ATOM 697 N N . PRO A 1 92 ? 10.283 9.756 -3.120 1.00 83.19 92 PRO A N 1
ATOM 698 C CA . PRO A 1 92 ? 8.889 9.380 -3.358 1.00 83.19 92 PRO A CA 1
ATOM 699 C C . PRO A 1 92 ? 8.370 9.728 -4.760 1.00 83.19 92 PRO A C 1
ATOM 701 O O . PRO A 1 92 ? 7.534 9.004 -5.294 1.00 83.19 92 PRO A O 1
ATOM 704 N N . GLY A 1 93 ? 8.875 10.814 -5.356 1.00 83.88 93 GLY A N 1
ATOM 705 C CA . GLY A 1 93 ? 8.521 11.217 -6.718 1.00 83.88 93 GLY A CA 1
ATOM 706 C C . GLY A 1 93 ? 9.007 10.223 -7.773 1.00 83.88 93 GLY A C 1
ATOM 707 O O . GLY A 1 93 ? 8.237 9.863 -8.659 1.00 83.88 93 GLY A O 1
ATOM 708 N N . ASP A 1 94 ? 10.231 9.704 -7.631 1.00 85.81 94 ASP A N 1
ATOM 709 C CA . ASP A 1 94 ? 10.746 8.666 -8.529 1.00 85.81 94 ASP A CA 1
ATOM 710 C C . ASP A 1 94 ? 9.911 7.389 -8.414 1.00 85.81 94 ASP A C 1
ATOM 712 O O . ASP A 1 94 ? 9.541 6.799 -9.423 1.00 85.81 94 ASP A O 1
ATOM 716 N N . VAL A 1 95 ? 9.536 6.996 -7.193 1.00 87.69 95 VAL A N 1
ATOM 717 C CA . VAL A 1 95 ? 8.666 5.831 -6.962 1.00 87.69 95 VAL A CA 1
ATOM 718 C C . VAL A 1 95 ? 7.294 6.018 -7.619 1.00 87.69 95 VAL A C 1
ATOM 720 O O . VAL A 1 95 ? 6.754 5.075 -8.202 1.00 87.69 95 VAL A O 1
ATOM 723 N N . ASP A 1 96 ? 6.727 7.225 -7.568 1.00 88.50 96 ASP A N 1
ATOM 724 C CA . ASP A 1 96 ? 5.465 7.533 -8.245 1.00 88.50 96 ASP A CA 1
ATOM 725 C C . ASP A 1 96 ? 5.592 7.405 -9.772 1.00 88.50 96 ASP A C 1
ATOM 727 O O . ASP A 1 96 ? 4.686 6.865 -10.415 1.00 88.50 96 ASP A O 1
ATOM 731 N N . ASP A 1 97 ? 6.710 7.845 -10.352 1.00 87.62 97 ASP A N 1
ATOM 732 C CA . ASP A 1 97 ? 7.008 7.690 -11.780 1.00 87.62 97 ASP A CA 1
ATOM 733 C C . ASP A 1 97 ? 7.179 6.218 -12.174 1.00 8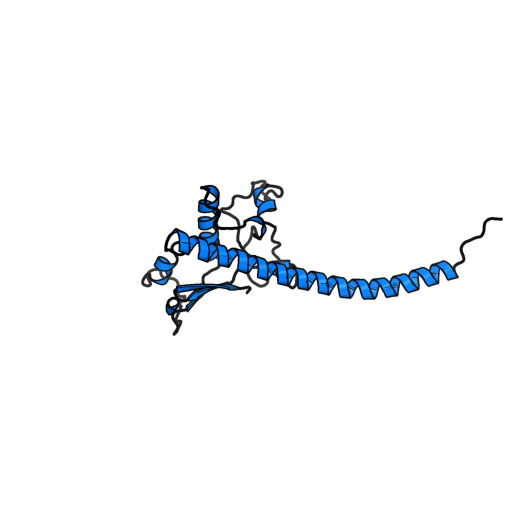7.62 97 ASP A C 1
ATOM 735 O O . ASP A 1 97 ? 6.570 5.764 -13.146 1.00 87.62 97 ASP A O 1
ATOM 739 N N . MET A 1 98 ? 7.883 5.428 -11.359 1.00 88.56 98 MET A N 1
ATOM 740 C CA . MET A 1 98 ? 8.010 3.978 -11.551 1.00 88.56 98 MET A CA 1
ATOM 741 C C . MET A 1 98 ? 6.645 3.286 -11.573 1.00 88.56 98 MET A C 1
ATOM 743 O O . MET A 1 98 ? 6.341 2.490 -12.464 1.00 88.56 98 MET A O 1
ATOM 747 N N . MET A 1 99 ? 5.785 3.615 -10.608 1.00 90.19 99 MET A N 1
ATOM 748 C CA . MET A 1 99 ? 4.432 3.066 -10.541 1.00 90.19 99 MET A CA 1
ATOM 749 C C . MET A 1 99 ? 3.593 3.473 -11.753 1.00 90.19 99 MET A C 1
ATOM 751 O O . MET A 1 99 ? 2.782 2.685 -12.244 1.00 90.19 99 MET A O 1
ATOM 755 N N . ARG A 1 100 ? 3.790 4.683 -12.283 1.00 88.38 100 ARG A N 1
ATOM 756 C CA . ARG A 1 100 ? 3.107 5.134 -13.502 1.00 88.38 100 ARG A CA 1
ATOM 757 C C . ARG A 1 100 ? 3.554 4.358 -14.724 1.00 88.38 100 ARG A C 1
ATOM 759 O O . ARG A 1 100 ? 2.696 4.035 -15.543 1.00 88.38 100 ARG A O 1
ATOM 766 N N . ASP A 1 101 ? 4.833 4.034 -14.840 1.00 89.06 101 ASP A N 1
ATOM 767 C CA . ASP A 1 101 ? 5.337 3.215 -15.941 1.00 89.06 101 ASP A CA 1
ATOM 768 C C . ASP A 1 101 ? 4.743 1.809 -15.904 1.00 89.06 101 ASP A C 1
ATOM 770 O O . ASP A 1 101 ? 4.215 1.333 -16.912 1.00 89.06 101 ASP A O 1
ATOM 774 N N . ILE A 1 102 ? 4.682 1.191 -14.725 1.00 88.69 102 ILE A N 1
ATOM 775 C CA . ILE A 1 102 ? 4.023 -0.110 -14.542 1.00 88.69 102 ILE A CA 1
ATOM 776 C C . ILE A 1 102 ? 2.542 -0.032 -14.915 1.00 88.69 102 ILE A C 1
ATOM 778 O O . ILE A 1 102 ? 2.022 -0.901 -15.613 1.00 88.69 102 ILE A O 1
ATOM 782 N N . LEU A 1 103 ? 1.844 1.029 -14.509 1.00 87.25 103 LEU A N 1
ATOM 783 C CA . LEU A 1 103 ? 0.438 1.225 -14.866 1.00 87.25 103 LEU A CA 1
ATOM 784 C C . LEU A 1 103 ? 0.230 1.495 -16.361 1.00 87.25 103 LEU A C 1
ATOM 786 O O . LEU A 1 103 ? -0.827 1.158 -16.900 1.00 87.25 103 LEU A O 1
ATOM 790 N N . ARG A 1 104 ? 1.199 2.109 -17.050 1.00 86.62 104 ARG A N 1
ATOM 791 C CA . ARG A 1 104 ? 1.165 2.246 -18.513 1.00 86.62 104 ARG A CA 1
ATOM 792 C C . ARG A 1 104 ? 1.287 0.880 -19.175 1.00 86.62 104 ARG A C 1
ATOM 794 O O . ARG A 1 104 ? 0.512 0.610 -20.087 1.00 86.62 104 ARG A O 1
ATOM 801 N N . GLU A 1 105 ? 2.192 0.024 -18.707 1.00 85.19 105 GLU A N 1
ATOM 802 C CA . GLU A 1 105 ? 2.325 -1.349 -19.216 1.00 85.19 105 GLU A CA 1
ATOM 803 C C . GLU A 1 105 ? 1.083 -2.196 -18.927 1.00 85.19 105 GLU A C 1
ATOM 805 O O . GLU A 1 105 ? 0.578 -2.879 -19.819 1.00 85.19 105 GLU A O 1
ATOM 810 N N . TYR A 1 106 ? 0.491 -2.036 -17.742 1.00 83.94 106 TYR A N 1
ATOM 811 C CA . TYR A 1 106 ? -0.791 -2.653 -17.414 1.00 83.94 106 TYR A CA 1
ATOM 812 C C . TYR A 1 106 ? -1.883 -2.279 -18.424 1.00 83.94 106 TYR A C 1
ATOM 814 O O . TYR A 1 106 ? -2.593 -3.144 -18.932 1.00 83.94 106 TYR A O 1
ATOM 822 N N . LYS A 1 107 ? -2.000 -0.991 -18.774 1.00 82.56 107 LYS A N 1
ATOM 823 C CA . LYS A 1 107 ? -2.987 -0.519 -19.762 1.00 82.56 107 LYS A CA 1
ATOM 824 C C . LYS A 1 107 ? -2.735 -1.043 -21.177 1.00 82.56 107 LYS A C 1
ATOM 826 O O . LYS A 1 107 ? -3.685 -1.117 -21.950 1.00 82.56 107 LYS A O 1
ATOM 831 N N . LYS A 1 108 ? -1.491 -1.390 -21.520 1.00 84.94 108 LYS A N 1
ATOM 832 C CA . LYS A 1 108 ? -1.138 -2.004 -22.810 1.00 84.94 108 LYS A CA 1
ATOM 833 C C . LYS A 1 108 ? -1.487 -3.497 -22.878 1.00 84.94 108 LYS A C 1
ATOM 835 O O . LYS A 1 108 ? -1.419 -4.062 -23.962 1.00 84.94 108 LYS A O 1
ATOM 840 N N . GLY A 1 109 ? -1.883 -4.115 -21.762 1.00 78.75 109 GLY A N 1
ATOM 841 C CA . GLY A 1 109 ? -2.298 -5.519 -21.704 1.00 78.75 109 GLY A CA 1
ATOM 842 C C . GLY A 1 109 ? -1.327 -6.453 -20.981 1.00 78.75 109 GLY A C 1
ATOM 843 O O . GLY A 1 109 ? -1.592 -7.650 -20.949 1.00 78.75 109 GLY A O 1
ATOM 844 N N . ASN A 1 110 ? -0.256 -5.934 -20.367 1.00 78.62 110 ASN A N 1
ATOM 845 C CA . ASN A 1 110 ? 0.689 -6.730 -19.579 1.00 78.62 110 ASN A CA 1
ATOM 846 C C . ASN A 1 110 ? 0.402 -6.548 -18.081 1.00 78.62 110 ASN A C 1
ATOM 848 O O . ASN A 1 110 ? 0.801 -5.533 -17.503 1.00 78.62 110 ASN A O 1
ATOM 852 N N . PRO A 1 111 ? -0.304 -7.484 -17.422 1.00 73.62 111 PRO A N 1
ATOM 853 C CA . PRO A 1 111 ? -0.658 -7.342 -16.018 1.00 73.62 111 PRO A CA 1
ATOM 854 C C . PRO A 1 111 ? 0.559 -7.610 -15.124 1.00 73.62 111 PRO A C 1
ATOM 856 O O . PRO A 1 111 ? 0.721 -8.696 -14.579 1.00 73.62 111 PRO A O 1
ATOM 859 N N . CYS A 1 112 ? 1.415 -6.606 -14.948 1.00 75.62 112 CYS A N 1
ATOM 860 C CA . CYS A 1 112 ? 2.558 -6.681 -14.032 1.00 75.62 112 CYS A CA 1
ATOM 861 C C . CYS A 1 112 ? 2.177 -6.345 -12.582 1.00 75.62 112 CYS A C 1
ATOM 863 O O . CYS A 1 112 ? 3.028 -6.377 -11.704 1.00 75.62 112 CYS A O 1
ATOM 865 N N . LEU A 1 113 ? 0.921 -5.963 -12.328 1.00 82.88 113 LEU A N 1
ATOM 866 C CA . LEU A 1 113 ? 0.484 -5.397 -11.055 1.00 82.88 113 LEU A CA 1
ATOM 867 C C . LEU A 1 113 ? -0.987 -5.717 -10.773 1.00 82.88 113 LEU A C 1
ATOM 869 O O . LEU A 1 113 ? -1.852 -5.460 -11.614 1.00 82.88 113 LEU A O 1
ATOM 873 N N . ASP A 1 114 ? -1.281 -6.198 -9.562 1.00 82.62 114 ASP A N 1
ATOM 874 C CA . ASP A 1 114 ? -2.649 -6.210 -9.039 1.00 82.62 114 ASP A CA 1
ATOM 875 C C . ASP A 1 114 ? -3.021 -4.817 -8.526 1.00 82.62 114 ASP A C 1
ATOM 877 O O . ASP A 1 114 ? -2.588 -4.343 -7.475 1.00 82.62 114 ASP A O 1
ATOM 881 N N . ILE A 1 115 ? -3.864 -4.155 -9.304 1.00 78.06 115 ILE A N 1
ATOM 882 C CA . ILE A 1 115 ? -4.317 -2.792 -9.063 1.00 78.06 115 ILE A CA 1
ATOM 883 C C . ILE A 1 115 ? -5.270 -2.691 -7.857 1.00 78.06 115 ILE A C 1
ATOM 885 O O . ILE A 1 115 ? -5.403 -1.624 -7.249 1.00 78.06 115 ILE A O 1
ATOM 889 N N . SER A 1 116 ? -5.930 -3.788 -7.481 1.00 77.56 116 SER A N 1
ATOM 890 C CA . SER A 1 116 ? -6.969 -3.803 -6.441 1.00 77.56 116 SER A CA 1
ATOM 891 C C . SER A 1 116 ? -6.412 -3.483 -5.053 1.00 77.56 116 SER A C 1
ATOM 893 O O . SER A 1 116 ? -7.126 -2.936 -4.213 1.00 77.56 116 SER A O 1
ATOM 895 N N . GLY A 1 117 ? -5.133 -3.793 -4.826 1.00 81.12 117 GLY A N 1
ATOM 896 C CA . GLY A 1 117 ? -4.418 -3.531 -3.576 1.00 81.12 117 GLY A CA 1
ATOM 897 C C . GLY A 1 117 ? -3.738 -2.162 -3.500 1.00 81.12 117 GLY A C 1
ATOM 898 O O . GLY A 1 117 ? -3.121 -1.854 -2.480 1.00 81.12 117 GLY A O 1
ATOM 899 N N . LEU A 1 118 ? -3.821 -1.340 -4.552 1.00 86.62 118 LEU A N 1
ATOM 900 C CA . LEU A 1 118 ? -3.140 -0.049 -4.583 1.00 86.62 118 LEU A CA 1
ATOM 901 C C . LEU A 1 118 ? -3.896 1.014 -3.793 1.00 86.62 118 LEU A C 1
ATOM 903 O O . LEU A 1 118 ? -5.115 1.176 -3.903 1.00 86.62 118 LEU A O 1
ATOM 907 N N . PHE A 1 119 ? -3.127 1.803 -3.055 1.00 89.94 119 PHE A N 1
ATOM 908 C CA . PHE A 1 119 ? -3.619 2.927 -2.284 1.00 89.94 119 PHE A CA 1
ATOM 909 C C . PHE A 1 119 ? -2.949 4.211 -2.766 1.00 89.94 119 PHE A C 1
ATOM 911 O O . PHE A 1 119 ? -1.738 4.254 -2.987 1.00 89.94 119 PHE A O 1
ATOM 918 N N . VAL A 1 120 ? -3.755 5.250 -2.973 1.00 89.38 120 VAL A N 1
ATOM 919 C CA . VAL A 1 120 ? -3.305 6.496 -3.596 1.00 89.38 120 VAL A CA 1
ATOM 920 C C . VAL A 1 120 ? -3.821 7.734 -2.892 1.00 89.38 120 VAL A C 1
ATOM 922 O O . VAL A 1 120 ? -4.846 7.708 -2.214 1.00 89.38 120 VAL A O 1
ATOM 925 N N . SER A 1 121 ? -3.122 8.842 -3.095 1.00 88.38 121 SER A N 1
ATOM 926 C CA . SER A 1 121 ? -3.513 10.169 -2.631 1.00 88.38 121 SER A CA 1
ATOM 927 C C . SER A 1 121 ? -3.348 11.199 -3.738 1.00 88.38 121 SER A C 1
ATOM 929 O O . SER A 1 121 ? -2.593 11.020 -4.690 1.00 88.38 121 SER A O 1
ATOM 931 N N . ARG A 1 122 ? -4.082 12.300 -3.600 1.00 79.69 122 ARG A N 1
ATOM 932 C CA . ARG A 1 122 ? -3.961 13.488 -4.447 1.00 79.69 122 ARG A CA 1
ATOM 933 C C . ARG A 1 122 ? -2.781 14.374 -4.044 1.00 79.69 122 ARG A C 1
ATOM 935 O O . ARG A 1 122 ? -2.257 15.116 -4.862 1.00 79.69 122 ARG A O 1
ATOM 942 N N . TYR A 1 123 ? -2.425 14.332 -2.768 1.00 81.69 123 TYR A N 1
ATOM 943 C CA . TYR A 1 123 ? -1.404 15.181 -2.177 1.00 81.69 123 TYR A CA 1
ATOM 944 C C . TYR A 1 123 ? -0.256 14.328 -1.655 1.00 81.69 123 TYR A C 1
ATOM 946 O O . TYR A 1 123 ? -0.484 13.201 -1.201 1.00 81.69 123 TYR A O 1
ATOM 954 N N . ASP A 1 124 ? 0.939 14.912 -1.679 1.00 80.06 124 ASP A N 1
ATOM 955 C CA . ASP A 1 124 ? 2.157 14.343 -1.109 1.00 80.06 124 ASP A CA 1
ATOM 956 C C . ASP A 1 124 ? 1.926 13.949 0.363 1.00 80.06 124 ASP A C 1
ATOM 958 O O . ASP A 1 124 ? 1.432 14.727 1.188 1.00 80.06 124 ASP A O 1
ATOM 962 N N . GLY A 1 125 ? 2.245 12.694 0.666 1.00 76.50 125 GLY A N 1
ATOM 963 C CA . GLY A 1 125 ? 2.032 12.023 1.941 1.00 76.50 125 GLY A CA 1
ATOM 964 C C . GLY A 1 125 ? 3.188 12.149 2.920 1.00 76.50 125 GLY A C 1
ATOM 965 O O . GLY A 1 125 ? 3.470 11.178 3.625 1.00 76.50 125 GLY A O 1
ATOM 966 N N . ARG A 1 126 ? 3.886 13.291 2.974 1.00 76.75 126 ARG A N 1
ATOM 967 C CA . ARG A 1 126 ? 5.019 13.488 3.901 1.00 76.75 126 ARG A CA 1
ATOM 968 C C . ARG A 1 126 ? 4.632 13.202 5.348 1.00 76.75 126 ARG A C 1
ATOM 970 O O . ARG A 1 126 ? 3.509 13.507 5.767 1.00 76.75 126 ARG A O 1
ATOM 977 N N . ALA A 1 127 ? 5.571 12.670 6.127 1.00 69.69 127 ALA A N 1
ATOM 978 C CA . ALA A 1 127 ? 5.391 12.439 7.556 1.00 69.69 127 ALA A CA 1
ATOM 979 C C . ALA A 1 127 ? 4.870 13.707 8.265 1.00 69.69 127 ALA A C 1
ATOM 981 O O . ALA A 1 127 ? 5.342 14.814 8.019 1.00 69.69 127 ALA A O 1
ATOM 982 N N . GLY A 1 128 ? 3.847 13.549 9.111 1.00 73.06 128 GLY A N 1
ATOM 983 C CA . GLY A 1 128 ? 3.197 14.659 9.824 1.00 73.06 128 GLY A CA 1
ATOM 984 C C . GLY A 1 128 ? 2.030 15.322 9.081 1.00 73.06 128 GLY A C 1
ATOM 985 O O . GLY A 1 128 ? 1.212 15.992 9.709 1.00 73.06 128 GLY A O 1
ATOM 986 N N . THR A 1 129 ? 1.865 15.084 7.776 1.00 81.06 129 THR A N 1
ATOM 987 C CA . THR A 1 129 ? 0.662 15.531 7.057 1.00 81.06 129 THR A CA 1
ATOM 988 C C . THR A 1 129 ? -0.540 14.641 7.393 1.00 81.06 129 THR A C 1
ATOM 990 O O . THR A 1 129 ? -0.396 13.435 7.623 1.00 81.06 129 THR A O 1
ATOM 993 N N . ARG A 1 130 ? -1.740 15.235 7.423 1.00 85.06 130 ARG A N 1
ATOM 994 C CA . ARG A 1 130 ? -3.018 14.555 7.718 1.00 85.06 130 ARG A CA 1
ATOM 995 C C . ARG A 1 130 ? -3.787 14.229 6.434 1.00 85.06 130 ARG A C 1
ATOM 997 O O . ARG A 1 130 ? -4.992 14.452 6.355 1.00 85.06 130 ARG A O 1
ATOM 1004 N N . GLN A 1 131 ? -3.077 13.764 5.407 1.00 86.00 131 GLN A N 1
ATOM 1005 C CA . GLN A 1 131 ? -3.685 13.465 4.113 1.00 86.00 131 GLN A CA 1
ATOM 1006 C C . GLN A 1 131 ? -4.409 12.125 4.149 1.00 86.00 131 GLN A C 1
ATOM 1008 O O . GLN A 1 13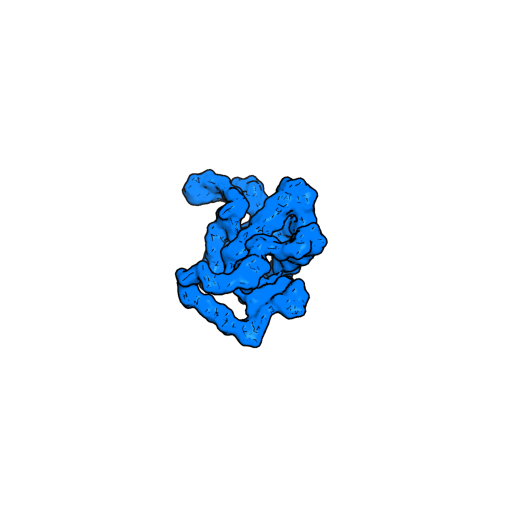1 ? -3.867 11.130 4.624 1.00 86.00 131 GLN A O 1
ATOM 1013 N N . LEU A 1 132 ? -5.638 12.091 3.640 1.00 84.06 132 LEU A N 1
ATOM 1014 C CA . LEU A 1 132 ? -6.396 10.855 3.482 1.00 84.06 132 LEU A CA 1
ATOM 1015 C C . LEU A 1 132 ? -6.160 10.301 2.081 1.00 84.06 132 LEU A C 1
ATOM 1017 O O . LEU A 1 132 ? -6.381 10.994 1.089 1.00 84.06 132 LEU A O 1
ATOM 1021 N N . GLY A 1 133 ? -5.736 9.045 2.015 1.00 85.50 133 GLY A N 1
ATOM 1022 C CA . GLY A 1 133 ? -5.692 8.313 0.757 1.00 85.50 133 GLY A CA 1
ATOM 1023 C C . GLY A 1 133 ? -7.015 7.610 0.469 1.00 85.50 133 GLY A C 1
ATOM 1024 O O . GLY A 1 133 ? -7.955 7.615 1.268 1.00 85.50 133 GLY A O 1
ATOM 1025 N N . MET A 1 134 ? -7.077 6.981 -0.691 1.00 85.88 134 MET A N 1
ATOM 1026 C CA . MET A 1 134 ? -8.205 6.188 -1.148 1.00 85.88 134 MET A CA 1
ATOM 1027 C C . MET A 1 134 ? -7.715 5.001 -1.970 1.00 85.88 134 MET A C 1
ATOM 1029 O O . MET A 1 134 ? -6.609 5.012 -2.510 1.00 85.88 134 MET A O 1
ATOM 1033 N N . ASP A 1 135 ? -8.554 3.975 -2.081 1.00 87.06 135 ASP A N 1
ATOM 1034 C CA . ASP A 1 135 ? -8.241 2.829 -2.929 1.00 87.06 135 ASP A CA 1
ATOM 1035 C C . ASP A 1 135 ? -8.204 3.264 -4.399 1.00 87.06 135 ASP A C 1
ATOM 1037 O O . ASP A 1 135 ? -9.062 4.019 -4.875 1.00 87.06 135 ASP A O 1
ATOM 1041 N N . PHE A 1 136 ? -7.210 2.778 -5.134 1.00 84.88 136 PHE A N 1
ATOM 1042 C CA . PHE A 1 136 ? -6.946 3.217 -6.501 1.00 84.88 136 PHE A CA 1
ATOM 1043 C C . PHE A 1 136 ? -8.103 2.932 -7.460 1.00 84.88 136 PHE A C 1
ATOM 1045 O O . PHE A 1 136 ? -8.441 3.769 -8.297 1.00 84.88 136 PHE A O 1
ATOM 1052 N N . MET A 1 137 ? -8.782 1.792 -7.300 1.00 82.56 137 MET A N 1
ATOM 1053 C CA . MET A 1 137 ? -9.975 1.468 -8.090 1.00 82.56 137 MET A CA 1
ATOM 1054 C C . MET A 1 137 ? -11.083 2.507 -7.894 1.00 82.56 137 MET A C 1
ATOM 1056 O O . MET A 1 137 ? -11.750 2.898 -8.852 1.00 82.56 137 MET A O 1
ATOM 1060 N N . THR A 1 138 ? -11.249 3.012 -6.672 1.00 82.19 138 THR A N 1
ATOM 1061 C CA . THR A 1 138 ? -12.197 4.091 -6.365 1.00 82.19 138 THR A CA 1
ATOM 1062 C C . THR A 1 138 ? -11.759 5.415 -6.991 1.00 82.19 138 THR A C 1
ATOM 1064 O O . THR A 1 138 ? -12.609 6.201 -7.417 1.00 82.19 138 THR A O 1
ATOM 1067 N N . AL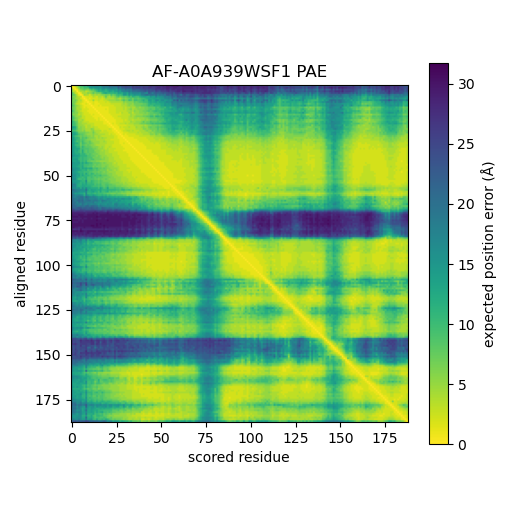A A 1 139 ? -10.447 5.652 -7.078 1.00 79.44 139 ALA A N 1
ATOM 1068 C CA . ALA A 1 139 ? -9.873 6.853 -7.676 1.00 79.44 139 ALA A CA 1
ATOM 1069 C C . ALA A 1 139 ? -10.064 6.878 -9.203 1.00 79.44 139 ALA A C 1
ATOM 1071 O O . ALA A 1 139 ? -10.517 7.884 -9.746 1.00 79.44 139 ALA A O 1
ATOM 1072 N N . ILE A 1 140 ? -9.816 5.756 -9.893 1.00 76.25 140 ILE A N 1
ATOM 1073 C CA . ILE A 1 140 ? -10.020 5.639 -11.349 1.00 76.25 140 ILE A CA 1
ATOM 1074 C C . ILE A 1 140 ? -11.501 5.671 -11.733 1.00 76.25 140 ILE A C 1
ATOM 1076 O O . ILE A 1 140 ? -11.857 6.273 -12.745 1.00 76.25 140 ILE A O 1
ATOM 1080 N N . ARG A 1 141 ? -12.383 5.061 -10.932 1.00 75.81 141 ARG A N 1
ATOM 1081 C CA . ARG A 1 141 ? -13.835 5.057 -11.196 1.00 75.81 141 ARG A CA 1
ATOM 1082 C C . ARG A 1 141 ? -14.478 6.451 -11.098 1.00 75.81 141 ARG A C 1
ATOM 1084 O O . ARG A 1 141 ? -15.636 6.607 -11.467 1.00 75.81 141 ARG A O 1
ATOM 1091 N N . GLY A 1 142 ? -13.733 7.476 -10.669 1.00 60.44 142 GLY A N 1
ATOM 1092 C CA . GLY A 1 142 ? -14.131 8.881 -10.803 1.00 60.44 142 GLY A CA 1
ATOM 1093 C C . GLY A 1 142 ? -15.152 9.365 -9.772 1.00 60.44 142 GLY A C 1
ATOM 1094 O O . GLY A 1 142 ? -15.825 10.368 -10.003 1.00 60.44 142 GLY A O 1
ATOM 1095 N N . THR A 1 143 ? -15.272 8.681 -8.633 1.00 52.75 143 THR A N 1
ATOM 1096 C CA . THR A 1 143 ? -16.300 8.980 -7.620 1.00 52.75 143 THR A CA 1
ATOM 1097 C C . THR A 1 143 ? -16.036 10.271 -6.834 1.00 52.75 143 THR A C 1
ATOM 1099 O O . THR A 1 143 ? -16.966 10.851 -6.281 1.00 52.75 143 THR A O 1
ATOM 1102 N N . LYS A 1 144 ? -14.788 10.760 -6.793 1.00 51.59 144 LYS A N 1
ATOM 1103 C CA . LYS A 1 144 ? -14.434 12.059 -6.200 1.00 51.59 144 LYS A CA 1
ATOM 1104 C C . LYS A 1 144 ? -13.804 12.964 -7.256 1.00 51.59 144 LYS A C 1
ATOM 1106 O O . LYS A 1 144 ? -12.755 12.649 -7.811 1.00 51.59 144 LYS A O 1
ATOM 1111 N N . LYS A 1 145 ? -14.478 14.079 -7.543 1.00 55.22 145 LYS A N 1
ATOM 1112 C CA . LYS A 1 145 ? -13.946 15.188 -8.341 1.00 55.22 145 LYS A CA 1
ATOM 1113 C C . LYS A 1 145 ? -13.104 16.086 -7.435 1.00 55.22 145 LYS A C 1
ATOM 1115 O O . LYS A 1 145 ? -13.348 16.156 -6.234 1.00 55.22 145 LYS A O 1
ATOM 1120 N N . ASP A 1 146 ? -12.118 16.751 -8.017 1.00 55.66 146 ASP A N 1
ATOM 1121 C CA . ASP A 1 146 ? -11.359 17.812 -7.354 1.00 55.66 146 ASP A CA 1
ATOM 1122 C C . ASP A 1 146 ? -12.265 18.934 -6.797 1.00 55.66 146 ASP A C 1
ATOM 1124 O O . ASP A 1 146 ? -13.395 19.093 -7.259 1.00 55.66 146 ASP A O 1
ATOM 1128 N N . ALA A 1 147 ? -11.743 19.780 -5.903 1.00 52.69 147 ALA A N 1
ATOM 1129 C CA . ALA A 1 147 ? -12.317 21.089 -5.571 1.00 52.69 147 ALA A CA 1
ATOM 1130 C C . ALA A 1 147 ? -12.603 21.936 -6.832 1.00 52.69 147 ALA A C 1
ATOM 1132 O O . ALA A 1 147 ? -13.553 22.710 -6.854 1.00 52.69 147 ALA A O 1
ATOM 1133 N N . ASN A 1 148 ? -11.841 21.704 -7.910 1.00 56.84 148 ASN A N 1
ATOM 1134 C CA . ASN A 1 148 ? -12.013 22.311 -9.235 1.00 56.84 148 ASN A CA 1
ATOM 1135 C C . ASN A 1 148 ? -12.834 21.455 -10.225 1.00 56.84 148 ASN A C 1
ATOM 1137 O O . ASN A 1 148 ? -12.839 21.718 -11.425 1.00 56.84 148 ASN A O 1
ATOM 1141 N N . GLY A 1 149 ? -13.490 20.380 -9.776 1.00 55.62 149 GLY A N 1
ATOM 1142 C CA . GLY A 1 149 ? -14.364 19.558 -10.619 1.00 55.62 149 GLY A CA 1
ATOM 1143 C C . GLY A 1 149 ? -13.662 18.631 -11.626 1.00 55.62 149 GLY A C 1
ATOM 1144 O O . GLY A 1 149 ? -14.349 17.903 -12.347 1.00 55.62 149 GLY A O 1
ATOM 1145 N N . GLN A 1 150 ? -12.325 18.602 -11.679 1.00 57.53 150 GLN A N 1
ATOM 1146 C CA . GLN A 1 150 ? -11.577 17.722 -12.584 1.00 57.53 150 GLN A CA 1
ATOM 1147 C C . GLN A 1 150 ? -11.612 16.256 -12.132 1.00 57.53 150 GLN A C 1
ATOM 1149 O O . GLN A 1 150 ? -11.485 15.936 -10.946 1.00 57.53 150 GLN A O 1
ATOM 1154 N N . LYS A 1 151 ? -11.788 15.357 -13.111 1.00 56.28 151 LYS A N 1
ATOM 1155 C CA . LYS A 1 151 ? -11.653 13.906 -12.934 1.00 56.28 151 LYS A CA 1
ATOM 1156 C C . LYS A 1 151 ? -10.182 13.580 -12.685 1.00 56.28 151 LYS A C 1
ATOM 1158 O O . LYS A 1 151 ? -9.314 14.084 -13.391 1.00 56.28 151 LYS A O 1
ATOM 1163 N N . MET A 1 152 ? -9.911 12.734 -11.697 1.00 57.69 152 MET A N 1
ATOM 1164 C CA . MET A 1 152 ? -8.545 12.395 -11.309 1.00 57.69 152 MET A CA 1
ATOM 1165 C C . MET A 1 152 ? -7.852 11.631 -12.444 1.00 57.69 152 MET A C 1
ATOM 1167 O O . MET A 1 152 ? -8.286 10.544 -12.822 1.00 57.69 152 MET A O 1
ATOM 1171 N N . THR A 1 153 ? -6.777 12.194 -12.994 1.00 63.38 153 THR A N 1
ATOM 1172 C CA . THR A 1 153 ? -5.916 11.473 -13.938 1.00 63.38 153 THR A CA 1
ATOM 1173 C C . THR A 1 153 ? -4.831 10.734 -13.157 1.00 63.38 153 THR A C 1
ATOM 1175 O O . THR A 1 153 ? -4.345 11.228 -12.140 1.00 63.38 153 THR A O 1
ATOM 1178 N N . THR A 1 154 ? -4.417 9.549 -13.622 1.00 65.00 154 THR A N 1
ATOM 1179 C CA . THR A 1 154 ? -3.321 8.765 -13.006 1.00 65.00 154 THR A CA 1
ATOM 1180 C C . THR A 1 154 ? -2.035 9.596 -12.846 1.00 65.00 154 THR A C 1
ATOM 1182 O O . THR A 1 154 ? -1.234 9.332 -11.960 1.00 65.00 154 THR A O 1
ATOM 1185 N N . ALA A 1 155 ? -1.873 10.643 -13.664 1.00 66.62 155 ALA A N 1
ATOM 1186 C CA . ALA A 1 155 ? -0.735 11.553 -13.656 1.00 66.62 155 ALA A CA 1
ATOM 1187 C C . ALA A 1 155 ? -0.695 12.537 -12.464 1.00 66.62 155 ALA A C 1
ATOM 1189 O O . ALA A 1 155 ? 0.295 13.243 -12.279 1.00 66.62 155 ALA A O 1
ATOM 1190 N N . GLN A 1 156 ? -1.735 12.600 -11.636 1.00 70.81 156 GLN A N 1
ATOM 1191 C CA . GLN A 1 156 ? -1.778 13.455 -10.440 1.00 70.81 156 GLN A CA 1
ATOM 1192 C C . GLN A 1 156 ? -1.896 12.637 -9.148 1.00 70.81 156 GLN A C 1
ATOM 1194 O O . GLN A 1 156 ? -2.140 13.195 -8.083 1.00 70.81 156 GLN A O 1
ATOM 1199 N N . MET A 1 157 ? -1.773 11.310 -9.243 1.00 80.94 157 MET A N 1
ATOM 1200 C CA . MET A 1 157 ? -1.871 10.417 -8.095 1.00 80.94 157 MET A CA 1
ATOM 1201 C C . MET A 1 157 ? -0.482 10.095 -7.551 1.00 80.94 157 MET A C 1
ATOM 1203 O O . MET A 1 157 ? 0.438 9.801 -8.317 1.00 80.94 157 MET A O 1
ATOM 1207 N N . HIS A 1 158 ? -0.381 10.133 -6.232 1.00 88.44 158 HIS A N 1
ATOM 1208 C CA . HIS A 1 158 ? 0.733 9.628 -5.447 1.00 88.44 158 HIS A CA 1
ATOM 1209 C C . HIS A 1 158 ? 0.407 8.217 -4.964 1.00 88.44 158 HIS A C 1
ATOM 1211 O O . HIS A 1 158 ? -0.731 7.961 -4.557 1.00 88.44 158 HIS A O 1
ATOM 1217 N N . PHE A 1 159 ? 1.387 7.320 -4.975 1.00 90.75 159 PHE A N 1
ATOM 1218 C CA . PHE A 1 159 ? 1.250 5.920 -4.588 1.00 90.75 159 PHE A CA 1
ATOM 1219 C C . PHE A 1 159 ? 1.858 5.672 -3.213 1.00 90.75 159 PHE A C 1
ATOM 1221 O O . PHE A 1 159 ? 2.916 6.191 -2.855 1.00 90.75 159 PHE A O 1
ATOM 1228 N N . GLY A 1 160 ? 1.157 4.886 -2.406 1.00 91.94 160 GLY A N 1
ATOM 1229 C CA . GLY A 1 160 ? 1.532 4.711 -1.015 1.00 91.94 160 GLY A CA 1
ATOM 1230 C C . GLY A 1 160 ? 0.671 3.691 -0.297 1.00 91.94 160 GLY A C 1
ATOM 1231 O O . GLY A 1 160 ? 0.035 2.834 -0.907 1.00 91.94 160 GLY A O 1
ATOM 1232 N N . TYR A 1 161 ? 0.637 3.806 1.022 1.00 91.81 161 TYR A N 1
ATOM 1233 C CA . TYR A 1 161 ? -0.103 2.918 1.906 1.00 91.81 161 TYR A CA 1
ATOM 1234 C C . TYR A 1 161 ? -0.802 3.711 3.024 1.00 91.81 161 TYR A C 1
ATOM 1236 O O . TYR A 1 161 ? -0.432 4.856 3.310 1.00 91.81 161 TYR A O 1
ATOM 1244 N N . PRO A 1 162 ? -1.838 3.135 3.659 1.00 90.56 162 PRO A N 1
ATOM 1245 C CA . PRO A 1 162 ? -2.469 3.744 4.822 1.00 90.56 162 PRO A CA 1
ATOM 1246 C C . PRO A 1 162 ? -1.638 3.496 6.088 1.00 90.56 162 PRO A C 1
ATOM 1248 O O . PRO A 1 162 ? -1.366 2.357 6.460 1.00 90.56 162 PRO A O 1
ATOM 1251 N N . GLU A 1 163 ? -1.275 4.564 6.789 1.00 90.12 163 GLU A N 1
ATOM 1252 C CA . GLU A 1 163 ? -0.542 4.529 8.053 1.00 90.12 163 GLU A CA 1
ATOM 1253 C C . GLU A 1 163 ? -1.326 3.790 9.149 1.00 90.12 163 GLU A C 1
ATOM 1255 O O . GLU A 1 163 ? -2.521 4.013 9.361 1.00 90.12 163 GLU A O 1
ATOM 1260 N N . SER A 1 164 ? -0.629 2.967 9.928 1.00 85.00 164 SER A N 1
ATOM 1261 C CA . SER A 1 164 ? -1.215 2.122 10.974 1.00 85.00 164 SER A CA 1
ATOM 1262 C C . SER A 1 164 ? -1.961 2.891 12.070 1.00 85.00 164 SER A C 1
ATOM 1264 O O . SER A 1 164 ? -2.943 2.387 12.615 1.00 85.00 164 SER A O 1
ATOM 1266 N N . SER A 1 165 ? -1.510 4.105 12.403 1.00 82.44 165 SER A N 1
ATOM 1267 C CA . SER A 1 165 ? -2.048 4.885 13.525 1.00 82.44 165 SER A CA 1
ATOM 1268 C C . SER A 1 165 ? -3.384 5.542 13.178 1.00 82.44 165 SER A C 1
ATOM 1270 O O . SER A 1 165 ? -4.420 5.190 13.743 1.00 82.44 165 SER A O 1
ATOM 1272 N N . HIS A 1 166 ? -3.392 6.433 12.185 1.00 82.38 166 HIS A N 1
ATOM 1273 C CA . HIS A 1 166 ? -4.572 7.232 11.841 1.00 82.38 166 HIS A CA 1
ATOM 1274 C C . HIS A 1 166 ? -5.191 6.876 10.482 1.00 82.38 166 HIS A C 1
ATOM 1276 O O . HIS A 1 166 ? -6.270 7.367 10.165 1.00 82.38 166 HIS A O 1
ATOM 1282 N N . GLY A 1 167 ? -4.544 6.020 9.683 1.00 83.94 167 GLY A N 1
ATOM 1283 C CA . GLY A 1 167 ? -4.974 5.717 8.315 1.00 83.94 167 GLY A CA 1
ATOM 1284 C C . GLY A 1 167 ? -4.628 6.809 7.300 1.00 83.94 167 GLY A C 1
ATOM 1285 O O . GLY A 1 167 ? -5.169 6.793 6.195 1.00 83.94 167 GLY A O 1
ATOM 1286 N N . TYR A 1 168 ? -3.757 7.759 7.658 1.00 90.00 168 TYR A N 1
ATOM 1287 C CA . TYR A 1 168 ? -3.274 8.766 6.715 1.00 90.00 168 TYR A CA 1
ATOM 1288 C C . TYR A 1 168 ? -2.430 8.126 5.617 1.00 90.00 168 TYR A C 1
ATOM 1290 O O . TYR A 1 168 ? -1.803 7.091 5.815 1.00 90.00 168 TYR A O 1
ATOM 1298 N N . PHE A 1 169 ? -2.401 8.756 4.454 1.00 91.31 169 PHE A N 1
ATOM 1299 C CA . PHE A 1 169 ? -1.570 8.334 3.344 1.00 91.31 169 PHE A CA 1
ATOM 1300 C C . PHE A 1 169 ? -0.088 8.610 3.625 1.00 91.31 169 PHE A C 1
ATOM 1302 O O . PHE A 1 169 ? 0.280 9.708 4.055 1.00 91.31 169 PHE A O 1
ATOM 1309 N N . ARG A 1 170 ? 0.752 7.608 3.355 1.00 91.81 170 ARG A N 1
ATOM 1310 C CA . ARG A 1 170 ? 2.215 7.684 3.409 1.00 91.81 170 ARG A CA 1
ATOM 1311 C C . ARG A 1 170 ? 2.806 7.065 2.155 1.00 91.81 170 ARG A C 1
ATOM 1313 O O . ARG A 1 170 ? 2.294 6.060 1.667 1.00 91.81 170 ARG A O 1
ATOM 1320 N N . HIS A 1 171 ? 3.889 7.652 1.661 1.00 91.31 171 HIS A N 1
ATOM 1321 C CA . HIS A 1 171 ? 4.639 7.092 0.541 1.00 91.31 171 HIS A CA 1
ATOM 1322 C C . HIS A 1 171 ? 5.402 5.841 0.955 1.00 91.31 171 HIS A C 1
ATOM 1324 O O . HIS A 1 171 ? 5.848 5.727 2.097 1.00 91.31 171 HIS A O 1
ATOM 1330 N N . PHE A 1 172 ? 5.601 4.931 0.008 1.00 90.56 172 PHE A N 1
ATOM 1331 C CA . PHE A 1 172 ? 6.508 3.808 0.204 1.00 90.56 172 PHE A CA 1
ATOM 1332 C C . PHE A 1 172 ? 7.943 4.295 0.410 1.00 90.56 172 PHE A C 1
ATOM 1334 O O . PHE A 1 172 ? 8.376 5.273 -0.196 1.00 90.56 172 PHE A O 1
ATOM 1341 N N . LYS A 1 173 ? 8.691 3.580 1.246 1.00 89.62 173 LYS A N 1
ATOM 1342 C CA . LYS A 1 173 ? 10.144 3.685 1.295 1.00 89.62 173 LYS A CA 1
ATOM 1343 C C . LYS A 1 173 ? 10.705 2.599 0.390 1.00 89.62 173 LYS A C 1
ATOM 1345 O O . LYS A 1 173 ? 10.520 1.417 0.672 1.00 89.62 173 LYS A O 1
ATOM 1350 N N . VAL A 1 174 ? 11.357 2.996 -0.695 1.00 88.62 174 VAL A N 1
ATOM 1351 C CA . VAL A 1 174 ? 11.948 2.056 -1.650 1.00 88.62 174 VAL A CA 1
ATOM 1352 C C . VAL A 1 174 ? 13.459 2.195 -1.598 1.00 88.62 174 VAL A C 1
ATOM 1354 O O . VAL A 1 174 ? 13.994 3.302 -1.632 1.00 88.62 174 VAL A O 1
ATOM 1357 N N . VAL A 1 175 ? 14.139 1.065 -1.452 1.00 88.00 175 VAL A N 1
ATOM 1358 C CA . VAL A 1 175 ? 15.593 0.993 -1.353 1.00 88.00 175 VAL A CA 1
ATOM 1359 C C . VAL A 1 175 ? 16.103 0.064 -2.439 1.00 88.00 175 VAL A C 1
ATOM 1361 O O . VAL A 1 175 ? 15.691 -1.091 -2.503 1.00 88.00 175 VAL A O 1
ATOM 1364 N N . TYR A 1 176 ? 16.996 0.570 -3.275 1.00 85.69 176 TYR A N 1
ATOM 1365 C CA . TYR A 1 176 ? 17.693 -0.187 -4.300 1.00 85.69 176 TYR A CA 1
ATOM 1366 C C . TYR A 1 176 ? 19.107 -0.525 -3.829 1.00 85.69 176 TYR A C 1
ATOM 1368 O O . TYR A 1 176 ? 19.813 0.332 -3.308 1.00 85.69 176 TYR A O 1
ATOM 1376 N N . SER A 1 177 ? 19.525 -1.770 -4.007 1.00 84.56 177 SER A N 1
ATOM 1377 C CA . SER A 1 177 ? 20.858 -2.258 -3.663 1.00 84.56 177 SER A CA 1
ATOM 1378 C C . SER A 1 177 ? 21.539 -2.747 -4.934 1.00 84.56 177 SER A C 1
ATOM 1380 O O . SER A 1 177 ? 21.153 -3.783 -5.473 1.00 84.56 177 SER A O 1
ATOM 1382 N N . LYS A 1 178 ? 22.563 -2.020 -5.393 1.00 80.62 178 LYS A N 1
ATOM 1383 C CA . LYS A 1 178 ? 23.354 -2.358 -6.585 1.00 80.62 178 LYS A CA 1
ATOM 1384 C C . LYS A 1 178 ? 24.149 -3.672 -6.472 1.00 80.62 178 LYS A C 1
ATOM 1386 O O . LYS A 1 178 ? 24.181 -4.383 -7.469 1.00 80.62 178 LYS A O 1
ATOM 1391 N N . PRO A 1 179 ? 24.759 -4.069 -5.330 1.00 80.00 179 PRO A N 1
ATOM 1392 C CA . PRO A 1 179 ? 25.548 -5.306 -5.286 1.00 80.00 179 PRO A CA 1
ATOM 1393 C C . PRO A 1 179 ? 24.685 -6.561 -5.441 1.00 80.00 179 PRO A C 1
ATOM 1395 O O . PRO A 1 179 ? 25.167 -7.592 -5.894 1.00 80.00 179 PRO A O 1
ATOM 1398 N N . THR A 1 180 ? 23.413 -6.478 -5.052 1.00 82.75 180 THR A N 1
ATOM 1399 C CA . THR A 1 180 ? 22.449 -7.577 -5.164 1.00 82.75 180 THR A CA 1
ATOM 1400 C C . THR A 1 180 ? 21.503 -7.419 -6.349 1.00 82.75 180 THR A C 1
ATOM 1402 O O . THR A 1 180 ? 20.733 -8.337 -6.591 1.00 82.75 180 THR A O 1
ATOM 1405 N N . ASP A 1 181 ? 21.520 -6.264 -7.021 1.00 83.69 181 ASP A N 1
ATOM 1406 C CA . ASP A 1 181 ? 20.507 -5.819 -7.984 1.00 83.69 181 ASP A CA 1
ATOM 1407 C C . ASP A 1 181 ? 19.076 -6.106 -7.493 1.00 83.69 181 ASP A C 1
ATOM 1409 O O . ASP A 1 181 ? 18.300 -6.852 -8.086 1.00 83.69 181 ASP A O 1
ATOM 1413 N N . GLN A 1 182 ? 18.759 -5.590 -6.301 1.00 85.31 182 GLN A N 1
ATOM 1414 C CA . GLN A 1 182 ? 17.469 -5.830 -5.653 1.00 85.31 182 GLN A CA 1
ATOM 1415 C C . GLN A 1 182 ? 16.825 -4.539 -5.186 1.00 85.31 182 GLN A C 1
ATOM 1417 O O . GLN A 1 182 ? 17.480 -3.655 -4.629 1.00 85.31 182 GLN A O 1
ATOM 1422 N N . MET A 1 183 ? 15.504 -4.490 -5.336 1.00 86.06 183 MET A N 1
ATOM 1423 C CA . MET A 1 183 ? 14.667 -3.418 -4.831 1.00 86.06 183 MET A CA 1
ATOM 1424 C C . MET A 1 183 ? 13.797 -3.910 -3.678 1.00 86.06 183 MET A C 1
ATOM 1426 O O . MET A 1 183 ? 13.077 -4.900 -3.791 1.00 86.06 183 MET A O 1
ATOM 1430 N N . LYS A 1 184 ? 13.837 -3.193 -2.557 1.00 89.94 184 LYS A N 1
ATOM 1431 C CA . LYS A 1 184 ? 13.051 -3.498 -1.363 1.00 89.94 184 LYS A CA 1
ATOM 1432 C C . LYS A 1 184 ? 12.069 -2.377 -1.073 1.00 89.94 184 LYS A C 1
ATOM 1434 O O . LYS A 1 184 ? 12.460 -1.217 -0.962 1.00 89.94 184 LYS A O 1
ATOM 1439 N N . VAL A 1 185 ? 10.803 -2.742 -0.893 1.00 90.38 185 VAL A N 1
ATOM 1440 C CA . VAL A 1 185 ? 9.718 -1.817 -0.554 1.00 90.38 185 VAL A CA 1
ATOM 1441 C C . VAL A 1 185 ? 9.344 -2.010 0.910 1.00 90.38 185 VAL A C 1
ATOM 1443 O O . VAL A 1 185 ? 9.064 -3.124 1.350 1.00 90.38 185 VAL A O 1
ATOM 1446 N N . SER A 1 186 ? 9.319 -0.930 1.680 1.00 89.00 186 SER A N 1
ATOM 1447 C CA . SER A 1 186 ? 8.884 -0.943 3.073 1.00 89.00 186 SER A CA 1
ATOM 1448 C C . SER A 1 186 ? 7.991 0.248 3.395 1.00 89.00 186 SER A C 1
ATOM 1450 O O . SER A 1 186 ? 7.874 1.211 2.632 1.00 89.00 186 SER A O 1
ATOM 1452 N N . THR A 1 187 ? 7.362 0.193 4.563 1.00 87.75 187 THR A N 1
ATOM 1453 C CA . THR A 1 187 ? 6.765 1.377 5.174 1.00 87.75 187 THR A CA 1
ATOM 1454 C C . THR A 1 187 ? 7.873 2.326 5.655 1.00 87.75 187 THR A C 1
ATOM 1456 O O . THR A 1 187 ? 8.995 1.881 5.924 1.00 87.75 187 THR A O 1
ATOM 1459 N N . GLN A 1 188 ? 7.570 3.624 5.716 1.00 74.31 188 GLN A N 1
ATOM 1460 C CA . GLN A 1 188 ? 8.369 4.645 6.404 1.00 74.31 188 GLN A CA 1
ATOM 1461 C C . GLN A 1 188 ? 8.344 4.458 7.920 1.00 74.31 188 GLN A C 1
ATOM 1463 O O . GLN A 1 188 ? 7.309 3.970 8.438 1.00 74.31 188 GLN A O 1
#

Foldseek 3Di:
DDDDDDPVVVVVVVVVVVVVCVVVVVVVLVVLLVVQVVLQVVLQVQLQQLQVLVCVVPVAGALNVVCVLVPDDPDDDDDPPPDPAQKDKDDQVSSLRSVVRSVVVVVVPDPSGDLQSWKKFLDAQDPPDQAAIDRVVCLQVQPDAPVVRDRDDSVRIGTAGQDSNNGHGHGWTWMAHPVVRGIGTDGD

pLDDT: mean 80.5, std 14.36, range [36.53, 96.19]

Radius of gyration: 23.54 Å; Cα contacts (8 Å, |Δi|>4): 250; chains: 1; bounding box: 84×32×61 Å

Solvent-accessible surface area (backbone atoms only — not comparable to full-atom values): 10810 Å² total; per-residue (Å²): 134,85,84,74,84,55,69,66,59,55,53,52,50,54,53,53,51,52,56,52,51,56,56,51,53,57,54,49,55,52,52,53,32,52,51,29,42,53,48,28,54,48,29,31,50,48,52,37,52,22,50,54,44,41,24,75,72,69,79,46,58,60,64,55,44,64,59,68,71,68,48,74,94,81,74,98,67,99,69,83,83,81,57,103,48,71,56,46,73,58,54,60,66,57,54,34,47,21,54,48,48,52,52,52,42,35,75,75,70,48,80,44,57,74,58,84,62,36,30,27,23,78,59,87,31,54,90,90,53,86,42,69,44,46,50,36,60,56,48,69,72,46,79,61,56,46,102,83,64,47,71,61,51,80,91,57,50,40,55,31,31,43,36,45,87,83,48,26,25,30,43,53,35,40,37,39,30,64,93,74,72,44,74,47,53,38,79,115

Mean predicted aligned error: 9.76 Å

Secondary structure (DSSP, 8-state):
---PPPHHHHHHHHHHHHHHHHHHHHHHHHHHHHHHHHHHHHHHHHHHHHHHHHHHHHSS-GGGHHHHHHS---S-S------SSSEEEPPHHHHHHHHHHHHHHHHHT---S-GGG-EEESS---TT---B-EEHHHHHTT-S--TT-PPPPGGG-EEEEE-TTT-BEEE-EEEEETTTTEEEEE--

Sequence (188 aa):
MRRGFTIIELVMVIAIMGILLGIVTTAAAGAIRQARIRKAEACCKVVQAAFETYYAQKGEWPGGIESKITGDKANNEGKEYRSDTDVYVLDPGDVDDMMRDILREYKKGNPCLDISGLFVSRYDGRAGTRQLGMDFMTAIRGTKKDANGQKMTTAQMHFGYPESSHGYFRHFKVVYSKPTDQMKVSTQ